Protein AF-A0A6C0IZN7-F1 (afdb_monomer_lite)

Structure (mmCIF, N/CA/C/O backbone):
data_AF-A0A6C0IZN7-F1
#
_entry.id   AF-A0A6C0IZN7-F1
#
loop_
_atom_site.group_PDB
_atom_site.id
_atom_site.type_symbol
_atom_site.label_atom_id
_atom_site.label_alt_id
_atom_site.label_comp_id
_atom_site.label_asym_id
_atom_site.label_entity_id
_atom_site.label_seq_id
_atom_site.pdbx_PDB_ins_code
_atom_site.Cartn_x
_atom_site.Cartn_y
_atom_site.Cartn_z
_atom_site.occupancy
_atom_site.B_iso_or_equiv
_atom_site.auth_seq_id
_atom_site.auth_comp_id
_atom_site.auth_asym_id
_atom_site.auth_atom_id
_atom_site.pdbx_PDB_model_num
ATOM 1 N N . MET A 1 1 ? 17.864 45.048 -2.008 1.00 47.78 1 MET A N 1
ATOM 2 C CA . MET A 1 1 ? 19.236 44.802 -2.497 1.00 47.78 1 MET A CA 1
ATOM 3 C C . MET A 1 1 ? 19.713 43.483 -1.922 1.00 47.78 1 MET A C 1
ATOM 5 O O . MET A 1 1 ? 20.014 43.444 -0.742 1.00 47.78 1 MET A O 1
ATOM 9 N N . GLN A 1 2 ? 19.735 42.422 -2.722 1.00 45.91 2 GLN A N 1
ATOM 10 C CA . GLN A 1 2 ? 20.589 41.252 -2.511 1.00 45.91 2 GLN A CA 1
ATOM 11 C C . GLN A 1 2 ? 20.615 40.487 -3.834 1.00 45.91 2 GLN A C 1
ATOM 13 O O . GLN A 1 2 ? 19.584 40.082 -4.364 1.00 45.91 2 GLN A O 1
ATOM 18 N N . VAL A 1 3 ? 21.808 40.451 -4.414 1.00 44.38 3 VAL A N 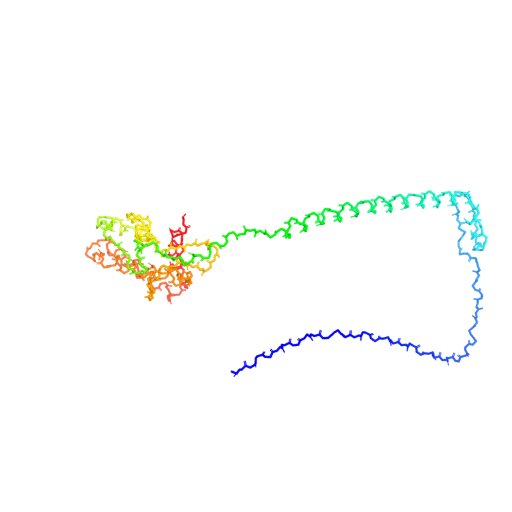1
ATOM 19 C CA . VAL A 1 3 ? 22.139 39.885 -5.718 1.00 44.38 3 VAL A CA 1
ATOM 20 C C . VAL A 1 3 ? 22.496 38.424 -5.469 1.00 44.38 3 VAL A C 1
ATOM 22 O O . VAL A 1 3 ? 23.430 38.164 -4.715 1.00 44.38 3 VAL A O 1
ATOM 25 N N . LEU A 1 4 ? 21.759 37.481 -6.058 1.00 49.44 4 LEU A N 1
ATOM 26 C CA . LEU A 1 4 ? 22.119 36.063 -6.018 1.00 49.44 4 LEU A CA 1
ATOM 27 C C . LEU A 1 4 ? 22.762 35.654 -7.341 1.00 49.44 4 LEU A C 1
ATOM 29 O O . LEU A 1 4 ? 22.252 35.919 -8.428 1.00 49.44 4 LEU A O 1
ATOM 33 N N . GLN A 1 5 ? 23.948 35.082 -7.176 1.00 51.41 5 GLN A N 1
ATOM 34 C CA . GLN A 1 5 ? 24.977 34.821 -8.166 1.00 51.41 5 GLN A CA 1
ATOM 35 C C . GLN A 1 5 ? 24.605 33.674 -9.112 1.00 51.41 5 GLN A C 1
ATOM 37 O O . GLN A 1 5 ? 24.124 32.622 -8.694 1.00 51.41 5 GLN A O 1
ATOM 42 N N . CYS A 1 6 ? 24.903 33.884 -10.394 1.00 44.34 6 CYS A N 1
ATOM 43 C CA . CYS A 1 6 ? 24.945 32.859 -11.428 1.00 44.34 6 CYS A CA 1
ATOM 44 C C . CYS A 1 6 ? 26.053 31.841 -11.122 1.00 44.34 6 CYS A C 1
ATOM 46 O O . CYS A 1 6 ? 27.208 32.229 -10.960 1.00 44.34 6 CYS A O 1
ATOM 48 N N . GLN A 1 7 ? 25.714 30.551 -11.100 1.00 53.78 7 GLN A N 1
ATOM 49 C CA . GLN A 1 7 ? 26.698 29.470 -11.103 1.00 53.78 7 GLN A CA 1
ATOM 50 C C . GLN A 1 7 ? 27.105 29.095 -12.533 1.00 53.78 7 GLN A C 1
ATOM 52 O O . GLN A 1 7 ? 26.296 29.069 -13.463 1.00 53.78 7 GLN A O 1
ATOM 57 N N . GLU A 1 8 ? 28.404 28.862 -12.669 1.00 46.44 8 GLU A N 1
ATOM 58 C CA . GLU A 1 8 ? 29.176 28.722 -13.896 1.00 46.44 8 GLU A CA 1
ATOM 59 C C . GLU A 1 8 ? 29.009 27.347 -14.564 1.00 46.44 8 GLU A C 1
ATOM 61 O O . GLU A 1 8 ? 28.749 26.328 -13.924 1.00 46.44 8 GLU A O 1
ATOM 66 N N . LYS A 1 9 ? 29.183 27.328 -15.890 1.00 57.16 9 LYS A N 1
ATOM 67 C CA . LYS A 1 9 ? 29.210 26.125 -16.733 1.00 57.16 9 LYS A CA 1
ATOM 68 C C . LYS A 1 9 ? 30.597 25.464 -16.677 1.00 57.16 9 LYS A C 1
ATOM 70 O O . LYS A 1 9 ? 31.587 26.190 -16.749 1.00 57.16 9 LYS A O 1
ATOM 75 N N . PRO A 1 10 ? 30.705 24.124 -16.686 1.00 53.19 10 PRO A N 1
ATOM 76 C CA . PRO A 1 10 ? 31.990 23.456 -16.842 1.00 53.19 10 PRO A CA 1
ATOM 77 C C . PRO A 1 10 ? 32.472 23.492 -18.300 1.00 53.19 10 PRO A C 1
ATOM 79 O O . PRO A 1 10 ? 31.738 23.193 -19.246 1.00 53.19 10 PRO A O 1
ATOM 82 N N . THR A 1 11 ? 33.734 23.877 -18.454 1.00 53.91 11 THR A N 1
ATOM 83 C CA . THR A 1 11 ? 34.503 23.976 -19.692 1.00 53.91 11 THR A CA 1
ATOM 84 C C . THR A 1 11 ? 34.985 22.604 -20.175 1.00 53.91 11 THR A C 1
ATOM 86 O O . THR A 1 11 ? 35.454 21.766 -19.408 1.00 53.91 11 THR A O 1
ATOM 89 N N . LEU A 1 12 ? 34.865 22.390 -21.487 1.00 49.06 12 LEU A N 1
ATOM 90 C CA . LEU A 1 12 ? 35.404 21.249 -22.228 1.00 49.06 12 LEU A CA 1
ATOM 91 C C . LEU A 1 12 ? 36.939 21.276 -22.219 1.00 49.06 12 LEU A C 1
ATOM 93 O O . LEU A 1 12 ? 37.551 22.289 -22.555 1.00 49.06 12 LEU A O 1
ATOM 97 N N . VAL A 1 13 ? 37.549 20.141 -21.879 1.00 57.41 13 VAL A N 1
ATOM 98 C CA . VAL A 1 13 ? 39.003 19.927 -21.899 1.00 57.41 13 VAL A CA 1
ATOM 99 C C . VAL A 1 13 ? 39.439 19.509 -23.316 1.00 57.41 13 VAL A C 1
ATOM 101 O O . VAL A 1 13 ? 38.893 18.533 -23.835 1.00 57.41 13 VAL A O 1
ATOM 104 N N . PRO A 1 14 ? 40.411 20.179 -23.964 1.00 54.22 14 PRO A N 1
ATOM 105 C CA . PRO A 1 14 ? 40.963 19.726 -25.241 1.00 54.22 14 PRO A CA 1
ATOM 106 C C . PRO A 1 14 ? 41.997 18.608 -25.038 1.00 54.22 14 PRO A C 1
ATOM 108 O O . PRO A 1 14 ? 42.956 18.758 -24.278 1.00 54.22 14 PRO A O 1
ATOM 111 N N . GLY A 1 15 ? 41.808 17.488 -25.739 1.00 49.00 15 GLY A N 1
ATOM 112 C CA . GLY A 1 15 ? 42.751 16.371 -25.792 1.00 49.00 15 GLY A CA 1
ATOM 113 C C . GLY A 1 15 ? 44.036 16.738 -26.538 1.00 49.00 15 GLY A C 1
ATOM 114 O O . GLY A 1 15 ? 44.006 17.312 -27.625 1.00 49.00 15 GLY A O 1
ATOM 115 N N . TRP A 1 16 ? 45.166 16.399 -25.926 1.00 47.09 16 TRP A N 1
ATOM 116 C CA . TRP A 1 16 ? 46.513 16.707 -26.386 1.00 47.09 16 TRP A CA 1
ATOM 117 C C . TRP A 1 16 ? 46.942 15.782 -27.534 1.00 47.09 16 TRP A C 1
ATOM 119 O O . TRP A 1 16 ? 46.887 14.560 -27.421 1.00 47.09 16 TRP A O 1
ATOM 129 N N . TYR A 1 17 ? 47.421 16.383 -28.624 1.00 44.28 17 TYR A N 1
ATOM 130 C CA . TYR A 1 17 ? 48.154 15.724 -29.706 1.00 44.28 17 TYR A CA 1
ATOM 131 C C . TYR A 1 17 ? 49.606 15.507 -29.245 1.00 44.28 17 TYR A C 1
ATOM 133 O O . TYR A 1 17 ? 50.340 16.477 -29.054 1.00 44.28 17 TYR A O 1
ATOM 141 N N . GLN A 1 18 ? 50.045 14.259 -29.062 1.00 53.53 18 GLN A N 1
ATOM 142 C CA . GLN A 1 18 ? 51.464 13.951 -28.848 1.00 53.53 18 GLN A CA 1
ATOM 143 C C . GLN A 1 18 ? 52.134 13.626 -30.186 1.00 53.53 18 GLN A C 1
ATOM 145 O O . GLN A 1 18 ? 51.891 12.590 -30.801 1.00 53.53 18 GLN A O 1
ATOM 150 N N . ALA A 1 19 ? 52.990 14.547 -30.628 1.00 48.25 19 ALA A N 1
ATOM 151 C CA . ALA A 1 19 ? 53.914 14.360 -31.733 1.00 48.25 19 ALA A CA 1
ATOM 152 C C . ALA A 1 19 ? 55.061 13.433 -31.295 1.00 48.25 19 ALA A C 1
ATOM 154 O O . ALA A 1 19 ? 55.870 13.791 -30.439 1.00 48.25 19 ALA A O 1
ATOM 155 N N . GLY A 1 20 ? 55.131 12.238 -31.885 1.00 45.94 20 GLY A N 1
ATOM 156 C CA . GLY A 1 20 ? 56.253 11.317 -31.718 1.00 45.94 20 GLY A CA 1
ATOM 157 C C . GLY A 1 20 ? 57.489 11.825 -32.459 1.00 45.94 20 GLY A C 1
ATOM 158 O O . GLY A 1 20 ? 57.474 11.991 -33.680 1.00 45.94 20 GLY A O 1
ATOM 159 N N . THR A 1 21 ? 58.560 12.085 -31.715 1.00 48.81 21 THR A N 1
ATOM 160 C CA . THR A 1 21 ? 59.859 12.504 -32.233 1.00 48.81 21 THR A CA 1
ATOM 161 C C . THR A 1 21 ? 60.643 11.337 -32.832 1.00 48.81 21 THR A C 1
ATOM 163 O O . THR A 1 21 ? 60.623 10.198 -32.375 1.00 48.81 21 THR A O 1
ATOM 166 N N . ARG A 1 22 ? 61.344 11.666 -33.915 1.00 48.25 22 ARG A N 1
ATOM 167 C CA . ARG A 1 22 ? 62.138 10.796 -34.781 1.00 48.25 22 ARG A CA 1
ATOM 168 C C . ARG A 1 22 ? 63.467 10.431 -34.110 1.00 48.25 22 ARG A C 1
ATOM 170 O O . ARG A 1 22 ? 64.379 11.256 -34.087 1.00 48.25 22 ARG A O 1
ATOM 177 N N . VAL A 1 23 ? 63.600 9.200 -33.624 1.00 51.38 23 VAL A N 1
ATOM 178 C CA . VAL A 1 23 ? 64.892 8.647 -33.187 1.00 51.38 23 VAL A CA 1
ATOM 179 C C . VAL A 1 23 ? 65.680 8.212 -34.426 1.00 51.38 23 VAL A C 1
ATOM 181 O O . VAL A 1 23 ? 65.227 7.384 -35.215 1.00 51.38 23 VAL A O 1
ATOM 184 N N . LYS A 1 24 ? 66.842 8.837 -34.644 1.00 55.19 24 LYS A N 1
ATOM 185 C CA . LYS A 1 24 ? 67.813 8.457 -35.677 1.00 55.19 24 LYS A CA 1
ATOM 186 C C . LYS A 1 24 ? 68.759 7.412 -35.089 1.00 55.19 24 LYS A C 1
ATOM 188 O O . LYS A 1 24 ? 69.827 7.770 -34.598 1.00 55.19 24 LYS A O 1
ATOM 193 N N . ASP A 1 25 ? 68.380 6.142 -35.172 1.00 47.41 25 ASP A N 1
ATOM 194 C CA . ASP A 1 25 ? 69.282 5.047 -34.827 1.00 47.41 25 ASP A CA 1
ATOM 195 C C . ASP A 1 25 ? 70.055 4.542 -36.050 1.00 47.41 25 ASP A C 1
ATOM 197 O O . ASP A 1 25 ? 69.531 3.961 -36.996 1.00 47.41 25 ASP A O 1
ATOM 201 N N . LYS A 1 26 ? 71.342 4.889 -36.008 1.00 51.19 26 LYS A N 1
ATOM 202 C CA . LYS A 1 26 ? 72.529 4.110 -36.374 1.00 51.19 26 LYS A CA 1
ATOM 203 C C . LYS A 1 26 ? 72.289 2.829 -37.189 1.00 51.19 26 LYS A C 1
ATOM 205 O O . LYS A 1 26 ? 71.948 1.782 -36.658 1.00 51.19 26 LYS A O 1
ATOM 210 N N . ASN A 1 27 ? 72.622 2.943 -38.473 1.00 57.91 27 ASN A N 1
ATOM 211 C CA . ASN A 1 27 ? 73.397 1.999 -39.284 1.00 57.91 27 ASN A CA 1
ATOM 212 C C . ASN A 1 27 ? 73.639 0.601 -38.660 1.00 57.91 27 ASN A C 1
ATOM 214 O O . ASN A 1 27 ? 74.729 0.313 -38.167 1.00 57.91 27 ASN A O 1
ATOM 218 N N . MET A 1 28 ? 72.630 -0.274 -38.719 1.00 48.84 28 MET A N 1
ATOM 219 C CA . MET A 1 28 ? 72.822 -1.724 -38.697 1.00 48.84 28 MET A CA 1
ATOM 220 C C . MET A 1 28 ? 72.798 -2.210 -40.145 1.00 48.84 28 MET A C 1
ATOM 222 O O . MET A 1 28 ? 71.768 -2.133 -40.814 1.00 48.84 28 MET A O 1
ATOM 226 N N . LEU A 1 29 ? 73.926 -2.734 -40.623 1.00 52.22 29 LEU A N 1
ATOM 227 C CA . LEU A 1 29 ? 73.970 -3.579 -41.814 1.00 52.22 29 LEU A CA 1
ATOM 228 C C . LEU A 1 29 ? 73.255 -4.895 -41.483 1.00 52.22 29 LEU A C 1
ATOM 230 O O . LEU A 1 29 ? 73.873 -5.895 -41.127 1.00 52.22 29 LEU A O 1
ATOM 234 N N . VAL A 1 30 ? 71.924 -4.868 -41.537 1.00 52.75 30 VAL A N 1
ATOM 235 C CA . VAL A 1 30 ? 71.094 -6.069 -41.525 1.00 52.75 30 VAL A CA 1
ATOM 236 C C . VAL A 1 30 ? 71.232 -6.696 -42.906 1.00 52.75 30 VAL A C 1
ATOM 238 O O . VAL A 1 30 ? 70.942 -6.045 -43.910 1.00 52.75 30 VAL A O 1
ATOM 241 N N . ASN A 1 31 ? 71.677 -7.950 -42.964 1.00 52.78 31 ASN A N 1
ATOM 242 C CA . ASN A 1 31 ? 71.596 -8.778 -44.163 1.00 52.78 31 ASN A CA 1
ATOM 243 C C . ASN A 1 31 ? 70.119 -8.893 -44.581 1.00 52.78 31 ASN A C 1
ATOM 245 O O . ASN A 1 31 ? 69.400 -9.782 -44.125 1.00 52.78 31 ASN A O 1
ATOM 249 N N . TYR A 1 32 ? 69.652 -7.964 -45.419 1.00 51.19 32 TYR A N 1
ATOM 250 C CA . TYR A 1 32 ? 68.349 -8.023 -46.069 1.00 51.19 32 TYR A CA 1
ATOM 251 C C . TYR A 1 32 ? 68.395 -9.166 -47.082 1.00 51.19 32 TYR A C 1
ATOM 253 O O . TYR A 1 32 ? 68.750 -8.988 -48.245 1.00 51.19 32 TYR A O 1
ATOM 261 N N . SER A 1 33 ? 68.042 -10.365 -46.620 1.00 52.56 33 SER A N 1
ATOM 262 C CA . SER A 1 33 ? 67.529 -11.408 -47.500 1.00 52.56 33 SER A CA 1
ATOM 263 C C . SER A 1 33 ? 66.366 -10.789 -48.272 1.00 52.56 33 SER A C 1
ATOM 265 O O . SER A 1 33 ? 65.340 -10.447 -47.680 1.00 52.56 33 SER A O 1
ATOM 267 N N . MET A 1 34 ? 66.571 -10.535 -49.568 1.00 55.81 34 MET A N 1
ATOM 268 C CA . MET A 1 34 ? 65.534 -9.999 -50.446 1.00 55.81 34 MET A CA 1
ATOM 269 C C . MET A 1 34 ? 64.325 -10.932 -50.332 1.00 55.81 34 MET A C 1
ATOM 271 O O . MET A 1 34 ? 64.470 -12.115 -50.649 1.00 55.81 34 MET A O 1
ATOM 275 N N . PRO A 1 35 ? 63.162 -10.455 -49.843 1.00 64.38 35 PRO A N 1
ATOM 276 C CA . PRO A 1 35 ? 61.994 -11.303 -49.698 1.00 64.38 35 PRO A CA 1
ATOM 277 C C . PRO A 1 35 ? 61.663 -11.842 -51.080 1.00 64.38 35 PRO A C 1
ATOM 279 O O . PRO A 1 35 ? 61.321 -11.090 -51.994 1.00 64.38 35 PRO A O 1
ATOM 282 N N . THR A 1 36 ? 61.831 -13.149 -51.246 1.00 65.62 36 THR A N 1
ATOM 283 C CA . THR A 1 36 ? 61.491 -13.830 -52.484 1.00 65.62 36 THR A CA 1
ATOM 284 C C . THR A 1 36 ? 60.029 -13.518 -52.773 1.00 65.62 36 THR A C 1
ATOM 286 O O . THR A 1 36 ? 59.159 -13.801 -51.950 1.00 65.62 36 THR A O 1
ATOM 289 N N . THR A 1 37 ? 59.739 -12.921 -53.930 1.00 74.19 37 THR A N 1
ATOM 290 C CA . THR A 1 37 ? 58.382 -12.541 -54.374 1.00 74.19 37 THR A CA 1
ATOM 291 C C . THR A 1 37 ? 57.504 -13.754 -54.700 1.00 74.19 37 THR A C 1
ATOM 293 O O . THR A 1 37 ? 56.471 -13.638 -55.356 1.00 74.19 37 THR A O 1
ATOM 296 N N . THR A 1 38 ? 57.921 -14.934 -54.262 1.00 82.50 38 THR A N 1
ATOM 297 C CA . THR A 1 38 ? 57.289 -16.223 -54.478 1.00 82.50 38 THR A CA 1
ATOM 298 C C . THR A 1 38 ? 56.590 -16.656 -53.196 1.00 82.50 38 THR A C 1
ATOM 300 O O . THR A 1 38 ? 57.169 -16.624 -52.109 1.00 82.50 38 THR A O 1
ATOM 303 N N . TYR A 1 39 ? 55.331 -17.063 -53.312 1.00 84.62 39 TYR A N 1
ATOM 304 C CA . TYR A 1 39 ? 54.599 -17.696 -52.222 1.00 84.62 39 TYR A CA 1
ATOM 305 C C . TYR A 1 39 ? 55.243 -19.040 -51.847 1.00 84.62 39 TYR A C 1
ATOM 307 O O . TYR A 1 39 ? 55.925 -19.655 -52.663 1.00 84.62 39 TYR A O 1
ATOM 315 N N . LYS A 1 40 ? 55.021 -19.498 -50.608 1.00 88.56 40 LYS A N 1
ATOM 316 C CA . LYS A 1 40 ? 55.481 -20.825 -50.162 1.00 88.56 40 LYS A CA 1
ATOM 317 C C . LYS A 1 40 ? 54.744 -21.961 -50.881 1.00 88.56 40 LYS A C 1
ATOM 319 O O . LYS A 1 40 ? 55.362 -22.972 -51.178 1.00 88.56 40 LYS A O 1
ATOM 324 N N . ASP A 1 41 ? 53.477 -21.731 -51.233 1.00 90.94 41 ASP A N 1
ATOM 325 C CA . ASP A 1 41 ? 52.619 -22.672 -51.955 1.00 90.94 41 ASP A CA 1
ATOM 326 C C . ASP A 1 41 ? 51.983 -21.999 -53.189 1.00 90.94 41 ASP A C 1
ATOM 328 O O . ASP A 1 41 ? 51.678 -20.796 -53.135 1.00 90.94 41 ASP A O 1
ATOM 332 N N . PRO A 1 42 ? 51.756 -22.732 -54.303 1.00 91.00 42 PRO A N 1
ATOM 333 C CA . PRO A 1 42 ? 51.079 -22.196 -55.481 1.00 91.00 42 PRO A CA 1
ATOM 334 C C . PRO A 1 42 ? 49.662 -21.725 -55.143 1.00 91.00 42 PRO A C 1
ATOM 336 O O . PRO A 1 42 ? 48.850 -22.477 -54.605 1.00 91.00 42 PRO A O 1
ATOM 339 N N . ARG A 1 43 ? 49.326 -20.482 -55.504 1.00 92.38 43 ARG A N 1
ATOM 340 C CA . ARG A 1 43 ? 47.950 -19.983 -55.386 1.00 92.38 43 ARG A CA 1
ATOM 341 C C . ARG A 1 43 ? 47.141 -20.390 -56.601 1.00 92.38 43 ARG A C 1
ATOM 343 O O . ARG A 1 43 ? 47.620 -20.241 -57.722 1.00 92.38 43 ARG A O 1
ATOM 350 N N . VAL A 1 44 ? 45.910 -20.832 -56.362 1.00 92.62 44 VAL A N 1
ATOM 351 C CA . VAL A 1 44 ? 44.963 -21.270 -57.392 1.00 92.62 44 VAL A CA 1
ATOM 352 C C . VAL A 1 44 ? 43.836 -20.248 -57.519 1.00 92.62 44 VAL A C 1
ATOM 354 O O . VAL A 1 44 ? 43.223 -19.858 -56.526 1.00 92.62 44 VAL A O 1
ATOM 357 N N . CYS A 1 45 ? 43.584 -19.777 -58.738 1.00 92.50 45 CYS A N 1
ATOM 358 C CA . CYS A 1 45 ? 42.463 -18.900 -59.072 1.00 92.50 45 CYS A CA 1
ATOM 359 C C . CYS A 1 45 ? 41.212 -19.728 -59.355 1.00 92.50 45 CYS A C 1
ATOM 361 O O . CYS A 1 45 ? 41.316 -20.863 -59.807 1.00 92.50 45 CYS A O 1
ATOM 363 N N . ALA A 1 46 ? 40.028 -19.141 -59.175 1.00 86.62 46 ALA A N 1
ATOM 364 C CA . ALA A 1 46 ? 38.760 -19.785 -59.521 1.00 86.62 46 ALA A CA 1
ATOM 365 C C . ALA A 1 46 ? 38.662 -20.165 -61.014 1.00 86.62 46 ALA A C 1
ATOM 367 O O . ALA A 1 46 ? 37.926 -21.078 -61.363 1.00 86.62 46 ALA A O 1
ATOM 368 N N . CYS A 1 47 ? 39.443 -19.519 -61.892 1.00 89.94 47 CYS A N 1
ATOM 369 C CA . CYS A 1 47 ? 39.567 -19.914 -63.302 1.00 89.94 47 CYS A CA 1
ATOM 370 C C . CYS A 1 47 ? 40.520 -21.098 -63.555 1.00 89.94 47 CYS A C 1
ATOM 372 O O . CYS A 1 47 ? 40.748 -21.454 -64.706 1.00 89.94 47 CYS A O 1
ATOM 37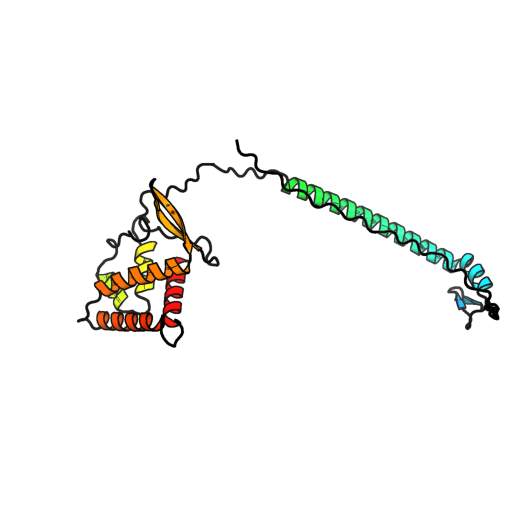4 N N . GLY A 1 48 ? 41.130 -21.664 -62.509 1.00 92.19 48 GLY A N 1
ATOM 375 C CA . GLY A 1 48 ? 42.113 -22.746 -62.600 1.00 92.19 48 GLY A CA 1
ATOM 376 C C . GLY A 1 48 ? 43.566 -22.294 -62.791 1.00 92.19 48 GLY A C 1
ATOM 377 O O . GLY A 1 48 ? 44.464 -23.128 -62.748 1.00 92.19 48 GLY A O 1
ATOM 378 N N . TYR A 1 49 ? 43.843 -20.994 -62.962 1.00 93.38 49 TYR A N 1
ATOM 379 C CA . TYR A 1 49 ? 45.220 -20.493 -63.075 1.00 93.38 49 TYR A CA 1
ATOM 380 C C . TYR A 1 49 ? 45.999 -20.668 -61.767 1.00 93.38 49 TYR A C 1
ATOM 382 O O . TYR A 1 49 ? 45.541 -20.227 -60.710 1.00 93.38 49 TYR A O 1
ATOM 390 N N . THR A 1 50 ? 47.205 -21.233 -61.851 1.00 94.44 50 THR A N 1
ATOM 391 C CA . THR A 1 50 ? 48.082 -21.459 -60.697 1.00 94.44 50 THR A CA 1
ATOM 392 C C . THR A 1 50 ? 49.425 -20.761 -60.857 1.00 94.44 50 THR A C 1
ATOM 394 O O . THR A 1 50 ? 50.082 -20.918 -61.884 1.00 94.44 50 THR A O 1
ATOM 397 N N . SER A 1 51 ? 49.873 -20.023 -59.839 1.00 93.75 51 SER A N 1
ATOM 398 C CA . SER A 1 51 ? 51.210 -19.412 -59.832 1.00 93.75 51 SER A CA 1
ATOM 399 C C . SER A 1 51 ? 51.785 -19.334 -58.423 1.00 93.75 51 SER A C 1
ATOM 401 O O . SER A 1 51 ? 51.078 -19.029 -57.462 1.00 93.75 51 SER A O 1
ATOM 403 N N . ILE A 1 52 ? 53.093 -19.568 -58.320 1.00 92.38 52 ILE A N 1
ATOM 404 C CA . ILE A 1 52 ? 53.880 -19.353 -57.100 1.00 92.38 52 ILE A CA 1
ATOM 405 C C . ILE A 1 52 ? 54.371 -17.896 -57.041 1.00 92.38 52 ILE A C 1
ATOM 407 O O . ILE A 1 52 ? 54.470 -17.318 -55.964 1.00 92.38 52 ILE A O 1
ATOM 411 N N . ASP A 1 53 ? 54.623 -17.257 -58.188 1.00 91.94 53 ASP A N 1
ATOM 412 C CA . ASP A 1 53 ? 55.069 -15.860 -58.255 1.00 91.94 53 ASP A CA 1
ATOM 413 C C . ASP A 1 53 ? 53.909 -14.895 -57.950 1.00 91.94 53 ASP A C 1
ATOM 415 O O . ASP A 1 53 ? 52.879 -14.892 -58.641 1.00 91.94 53 ASP A O 1
ATOM 419 N N . ALA A 1 54 ? 54.091 -14.056 -56.927 1.00 88.19 54 ALA A N 1
ATOM 420 C CA . ALA A 1 54 ? 53.128 -13.050 -56.495 1.00 88.19 54 ALA A CA 1
ATOM 421 C C . ALA A 1 54 ? 52.869 -11.969 -57.550 1.00 88.19 54 ALA A C 1
ATOM 42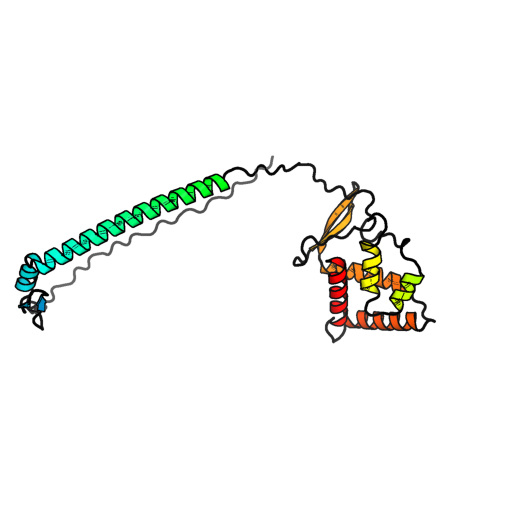3 O O . ALA A 1 54 ? 51.752 -11.447 -57.641 1.00 88.19 54 ALA A O 1
ATOM 424 N N . SER A 1 55 ? 53.862 -11.654 -58.382 1.00 89.62 55 SER A N 1
ATOM 425 C CA . SER A 1 55 ? 53.746 -10.683 -59.471 1.00 89.62 55 SER A CA 1
ATOM 426 C C . SER A 1 55 ? 52.821 -11.209 -60.561 1.00 89.62 55 SER A C 1
ATOM 428 O O . SER A 1 55 ? 51.913 -10.501 -61.006 1.00 89.62 55 SER A O 1
ATOM 430 N N . ASN A 1 56 ? 53.010 -12.469 -60.958 1.00 90.50 56 ASN A N 1
ATOM 431 C CA . ASN A 1 56 ? 52.175 -13.126 -61.963 1.00 90.50 56 ASN A CA 1
ATOM 432 C C . ASN A 1 56 ? 50.757 -13.351 -61.442 1.00 90.50 56 ASN A C 1
ATOM 434 O O . ASN A 1 56 ? 49.797 -13.041 -62.143 1.00 90.50 56 ASN A O 1
ATOM 438 N N . TRP A 1 57 ? 50.619 -13.763 -60.179 1.00 90.62 57 TRP A N 1
ATOM 439 C CA . TRP A 1 57 ? 49.323 -13.865 -59.512 1.00 90.62 57 TRP A CA 1
ATOM 440 C C . TRP A 1 57 ? 48.569 -12.529 -59.494 1.00 90.62 57 TRP A C 1
ATOM 442 O O . TRP A 1 57 ? 47.396 -12.464 -59.854 1.00 90.62 57 TRP A O 1
ATOM 452 N N . SER A 1 58 ? 49.250 -11.437 -59.139 1.00 89.12 58 SER A N 1
ATOM 453 C CA . SER A 1 58 ? 48.645 -10.102 -59.081 1.00 89.12 58 SER A CA 1
ATOM 454 C C . SER A 1 58 ? 48.232 -9.590 -60.462 1.00 89.12 58 SER A C 1
ATOM 456 O O . SER A 1 58 ? 47.154 -9.013 -60.610 1.00 89.12 58 SER A O 1
ATOM 458 N N . LYS A 1 59 ? 49.067 -9.809 -61.488 1.00 91.38 59 LYS A N 1
ATOM 459 C CA . LYS A 1 59 ? 48.743 -9.465 -62.883 1.00 91.38 59 LYS A CA 1
ATOM 460 C C . LYS A 1 59 ? 47.560 -10.282 -63.394 1.00 91.38 59 LYS A C 1
ATOM 462 O O . LYS A 1 59 ? 46.660 -9.715 -64.010 1.00 91.38 59 LYS A O 1
ATOM 467 N N . HIS A 1 60 ? 47.549 -11.582 -63.106 1.00 92.00 60 HIS A N 1
ATOM 468 C CA . HIS A 1 60 ? 46.462 -12.480 -63.467 1.00 92.00 60 HIS A CA 1
ATOM 469 C C . HIS A 1 60 ? 45.154 -12.061 -62.794 1.00 92.00 60 HIS A C 1
ATOM 471 O O . HIS A 1 60 ? 44.172 -11.838 -63.489 1.00 92.00 60 HIS A O 1
ATOM 477 N N . LYS A 1 61 ? 45.140 -11.854 -61.471 1.00 88.94 61 LYS A N 1
ATOM 478 C CA . LYS A 1 61 ? 43.936 -11.455 -60.723 1.00 88.94 61 LYS A CA 1
ATOM 479 C C . LYS A 1 61 ? 43.286 -10.186 -61.291 1.00 88.94 61 LYS A C 1
ATOM 481 O O . LYS A 1 61 ? 42.069 -10.103 -61.354 1.00 88.94 61 LYS A O 1
ATOM 486 N N . LYS A 1 62 ? 44.093 -9.223 -61.753 1.00 87.06 62 LYS A N 1
ATOM 487 C CA . LYS A 1 62 ? 43.618 -7.972 -62.374 1.00 87.06 62 LYS A CA 1
ATOM 488 C C . LYS A 1 62 ? 43.032 -8.135 -63.779 1.00 87.06 62 LYS A C 1
ATOM 490 O O . LYS A 1 62 ? 42.403 -7.200 -64.260 1.00 87.06 62 LYS A O 1
ATOM 495 N N . ARG A 1 63 ? 43.299 -9.252 -64.460 1.00 88.44 63 ARG A N 1
ATOM 496 C CA . ARG A 1 63 ? 42.849 -9.532 -65.837 1.00 88.44 63 ARG A CA 1
ATOM 497 C C . ARG A 1 63 ? 41.918 -10.741 -65.931 1.00 88.44 63 ARG A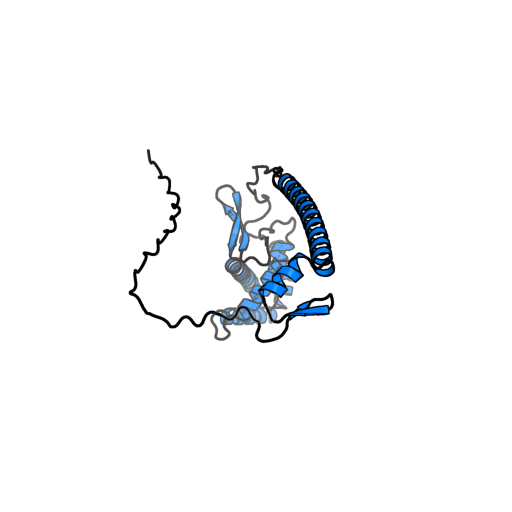 C 1
ATOM 499 O O . ARG A 1 63 ? 41.334 -10.964 -66.981 1.00 88.44 63 ARG A O 1
ATOM 506 N N . CYS A 1 64 ? 41.812 -11.529 -64.865 1.00 91.06 64 CYS A N 1
ATOM 507 C CA . CYS A 1 64 ? 40.988 -12.723 -64.817 1.00 91.06 64 CYS A CA 1
ATOM 508 C C . CYS A 1 64 ? 39.518 -12.323 -64.878 1.00 91.06 64 CYS A C 1
ATOM 510 O O . CYS A 1 64 ? 39.000 -11.708 -63.947 1.00 91.06 64 CYS A O 1
ATOM 512 N N . GLU A 1 65 ? 38.859 -12.700 -65.966 1.00 88.44 65 GLU A N 1
ATOM 513 C CA . GLU A 1 65 ? 37.468 -12.352 -66.227 1.00 88.44 65 GLU A CA 1
ATOM 514 C C . GLU A 1 65 ? 36.542 -12.821 -65.103 1.00 88.44 65 GLU A C 1
ATOM 516 O O . GLU A 1 65 ? 35.807 -11.997 -64.581 1.00 88.44 65 GLU A O 1
ATOM 521 N N . LEU A 1 66 ? 36.681 -14.068 -64.625 1.00 82.38 66 LEU A N 1
ATOM 522 C CA . LEU A 1 66 ? 35.867 -14.612 -63.524 1.00 82.38 66 LEU A CA 1
ATOM 523 C C . LEU A 1 66 ? 36.008 -13.838 -62.205 1.00 82.38 66 LEU A C 1
ATOM 525 O O . LEU A 1 66 ? 35.057 -13.739 -61.435 1.00 82.38 66 LEU A O 1
ATOM 529 N N . VAL A 1 67 ? 37.199 -13.301 -61.919 1.00 81.19 67 VAL A N 1
ATOM 530 C CA . VAL A 1 67 ? 37.422 -12.497 -60.706 1.00 81.19 67 VAL A CA 1
ATOM 531 C C . VAL A 1 67 ? 36.839 -11.100 -60.890 1.00 81.19 67 VAL A C 1
ATOM 533 O O . VAL A 1 67 ? 36.193 -10.578 -59.989 1.00 81.19 67 VAL A O 1
ATOM 536 N N . ILE A 1 68 ? 37.031 -10.505 -62.068 1.00 83.44 68 ILE A N 1
ATOM 537 C CA . ILE A 1 68 ? 36.516 -9.172 -62.382 1.00 83.44 68 ILE A CA 1
ATOM 538 C C . ILE A 1 68 ? 34.984 -9.172 -62.416 1.00 83.44 68 ILE A C 1
ATOM 540 O O . ILE A 1 68 ? 34.376 -8.230 -61.917 1.00 83.44 68 ILE A O 1
ATOM 544 N N . THR A 1 69 ? 34.350 -10.190 -63.002 1.00 81.88 69 THR A N 1
ATOM 545 C CA . THR A 1 69 ? 32.886 -10.307 -63.048 1.00 81.88 69 THR A CA 1
ATOM 546 C C . THR A 1 69 ? 32.312 -10.544 -61.657 1.00 81.88 69 THR A C 1
ATOM 548 O O . THR A 1 69 ? 31.406 -9.814 -61.266 1.00 81.88 69 THR A O 1
ATOM 551 N N . GLY A 1 70 ? 32.901 -11.448 -60.866 1.00 81.88 70 GLY A N 1
ATOM 552 C CA . GLY A 1 70 ? 32.474 -11.687 -59.484 1.00 81.88 70 GLY A CA 1
ATOM 553 C C . GLY A 1 70 ? 32.612 -10.453 -58.583 1.00 81.88 70 GLY A C 1
ATOM 554 O O . GLY A 1 70 ? 31.705 -10.143 -57.809 1.00 81.88 70 GLY A O 1
ATOM 555 N N . ASP A 1 71 ? 33.705 -9.692 -58.715 1.00 81.69 71 ASP A N 1
ATOM 556 C CA . ASP A 1 71 ? 33.879 -8.436 -57.976 1.00 81.69 71 ASP A CA 1
ATOM 557 C C . ASP A 1 71 ? 32.865 -7.369 -58.436 1.00 81.69 71 ASP A C 1
ATOM 559 O O . ASP A 1 71 ? 32.307 -6.660 -57.600 1.00 81.69 71 ASP A O 1
ATOM 563 N N . LYS A 1 72 ? 32.562 -7.278 -59.740 1.00 83.38 72 LYS A N 1
ATOM 564 C CA . LYS A 1 72 ? 31.544 -6.353 -60.277 1.00 83.38 72 LYS A CA 1
ATOM 565 C C . LYS A 1 72 ? 30.136 -6.676 -59.780 1.00 83.38 72 LYS A C 1
ATOM 567 O O . LYS A 1 72 ? 29.423 -5.765 -59.370 1.00 83.38 72 LYS A O 1
ATOM 572 N N . GLU A 1 73 ? 29.744 -7.946 -59.785 1.00 86.69 73 GLU A N 1
ATOM 573 C CA . GLU A 1 73 ? 28.440 -8.395 -59.278 1.00 86.69 73 GLU A CA 1
ATOM 574 C C . GLU A 1 73 ? 28.302 -8.115 -57.779 1.00 86.69 73 GLU A C 1
ATOM 576 O O . GLU A 1 73 ? 27.282 -7.594 -57.324 1.00 86.69 73 GLU A O 1
ATOM 581 N N . ARG A 1 74 ? 29.365 -8.374 -57.008 1.00 88.06 74 ARG A N 1
ATOM 582 C CA . ARG A 1 74 ? 29.401 -8.063 -55.578 1.00 88.06 74 ARG A CA 1
ATOM 583 C C . ARG A 1 74 ? 29.295 -6.563 -55.309 1.00 88.06 74 ARG A C 1
ATOM 585 O O . ARG A 1 74 ? 28.581 -6.170 -54.389 1.00 88.06 74 ARG A O 1
ATOM 592 N N . ILE A 1 75 ? 29.990 -5.731 -56.086 1.00 90.19 75 ILE A N 1
ATOM 593 C CA . ILE A 1 75 ? 29.900 -4.268 -55.975 1.00 90.19 75 ILE A CA 1
ATOM 594 C C . ILE A 1 75 ? 28.474 -3.803 -56.286 1.00 90.19 75 ILE A C 1
ATOM 596 O O . ILE A 1 75 ? 27.907 -3.066 -55.486 1.00 90.19 75 ILE A O 1
ATOM 600 N N . ALA A 1 76 ? 27.861 -4.295 -57.366 1.00 91.38 76 ALA A N 1
ATOM 601 C CA . ALA A 1 76 ? 26.488 -3.943 -57.730 1.00 91.38 76 ALA A CA 1
ATOM 602 C C . ALA A 1 76 ? 25.468 -4.341 -56.643 1.00 91.38 76 ALA A C 1
ATOM 604 O O . ALA A 1 76 ? 24.559 -3.571 -56.334 1.00 91.38 76 ALA A O 1
ATOM 605 N N . SER A 1 77 ? 25.642 -5.509 -56.013 1.00 90.94 77 SER A N 1
ATOM 606 C CA . SER A 1 77 ? 24.808 -5.928 -54.876 1.00 90.94 77 SER A CA 1
ATOM 607 C C . SER A 1 77 ? 24.967 -4.993 -53.675 1.00 90.94 77 SER A C 1
ATOM 609 O O . SER A 1 77 ? 23.975 -4.560 -53.100 1.00 90.94 77 SER A O 1
ATOM 611 N N . LEU A 1 78 ? 26.205 -4.639 -53.317 1.00 90.62 78 LEU A N 1
ATOM 612 C CA . LEU A 1 78 ? 26.476 -3.739 -52.191 1.00 90.62 78 LEU A CA 1
ATOM 613 C C . LEU A 1 78 ? 25.962 -2.314 -52.440 1.00 90.62 78 LEU A C 1
ATOM 615 O O . LEU A 1 78 ? 25.539 -1.639 -51.502 1.00 90.62 78 LEU A O 1
ATOM 619 N N . GLU A 1 79 ? 25.997 -1.840 -53.685 1.00 92.44 79 GLU A N 1
ATOM 620 C CA . GLU A 1 79 ? 25.428 -0.544 -54.065 1.00 92.44 79 GLU A CA 1
ATOM 621 C C . GLU A 1 79 ? 23.905 -0.532 -53.927 1.00 92.44 79 GLU A C 1
ATOM 623 O O . GLU A 1 79 ? 23.353 0.442 -53.410 1.00 92.44 79 GLU A O 1
ATOM 628 N N . LYS A 1 80 ? 23.241 -1.629 -54.307 1.00 93.06 80 LYS A N 1
ATOM 629 C CA . LYS A 1 80 ? 21.802 -1.804 -54.106 1.00 93.06 80 LYS A CA 1
ATOM 630 C C . LYS A 1 80 ? 21.436 -1.821 -52.619 1.00 93.06 80 LYS A C 1
ATOM 632 O O . LYS A 1 80 ? 20.598 -1.028 -52.202 1.00 93.06 80 LYS A O 1
ATOM 637 N N . ASP A 1 81 ? 22.127 -2.623 -51.809 1.00 89.38 81 ASP A N 1
ATOM 638 C CA . ASP A 1 81 ? 21.884 -2.699 -50.360 1.00 89.38 81 ASP A CA 1
ATOM 639 C C . ASP A 1 81 ? 22.100 -1.342 -49.672 1.00 89.38 81 ASP A C 1
ATOM 641 O O . ASP A 1 81 ? 21.364 -0.953 -48.763 1.00 89.38 81 ASP A O 1
ATOM 645 N N . LYS A 1 82 ? 23.109 -0.582 -50.119 1.00 91.19 82 LYS A N 1
ATOM 646 C CA . LYS A 1 82 ? 23.375 0.772 -49.620 1.00 91.19 82 LYS A CA 1
ATOM 647 C C . LYS A 1 82 ? 22.229 1.728 -49.939 1.00 91.19 82 LYS A C 1
ATOM 649 O O . LYS A 1 82 ? 21.936 2.603 -49.124 1.00 91.19 82 LYS A O 1
ATOM 654 N N . GLU A 1 83 ? 21.616 1.601 -51.109 1.00 93.56 83 GLU A N 1
ATOM 655 C CA . GLU A 1 83 ? 20.483 2.436 -51.492 1.00 93.56 83 GLU A CA 1
ATOM 656 C C . GLU A 1 83 ? 19.218 2.060 -50.711 1.00 93.56 83 GLU A C 1
ATOM 658 O O . GLU A 1 83 ? 18.567 2.943 -50.150 1.00 93.56 83 GLU A O 1
ATOM 663 N N . ASP A 1 84 ? 18.946 0.766 -50.539 1.00 91.81 84 ASP A N 1
ATOM 664 C CA . ASP A 1 84 ? 17.828 0.276 -49.724 1.00 91.81 84 ASP A CA 1
ATOM 665 C C . ASP A 1 84 ? 17.961 0.728 -48.255 1.00 91.81 84 ASP A C 1
ATOM 667 O O . ASP A 1 84 ? 17.000 1.207 -47.642 1.00 91.81 84 ASP A O 1
ATOM 671 N N . LEU A 1 85 ? 19.175 0.681 -47.690 1.00 90.00 85 LEU A N 1
ATOM 672 C CA . LEU A 1 85 ? 19.452 1.179 -46.338 1.00 90.00 85 LEU A CA 1
ATOM 673 C C . LEU A 1 85 ? 19.238 2.690 -46.206 1.00 90.00 85 LEU A C 1
ATOM 675 O O . LEU A 1 85 ? 18.700 3.144 -45.194 1.00 90.00 85 LEU A O 1
ATOM 679 N N . LYS A 1 86 ? 19.622 3.486 -47.211 1.00 93.25 86 LYS A N 1
ATOM 680 C CA . LYS A 1 86 ? 19.348 4.932 -47.204 1.00 93.25 86 LYS A CA 1
ATOM 681 C C . LYS A 1 86 ? 17.852 5.220 -47.241 1.00 93.25 86 LYS A C 1
ATOM 683 O O . LYS A 1 86 ? 17.394 6.102 -46.517 1.00 93.25 86 LYS A O 1
ATOM 688 N N . GLN A 1 87 ? 17.090 4.485 -48.051 1.00 92.81 87 GLN A N 1
ATOM 689 C CA . GLN A 1 87 ? 15.635 4.638 -48.111 1.00 92.81 87 GLN A CA 1
ATOM 690 C C . GLN A 1 87 ? 14.974 4.265 -46.778 1.00 92.81 87 GLN A C 1
ATOM 692 O O . GLN A 1 87 ? 14.068 4.965 -46.310 1.00 92.81 87 GLN A O 1
ATOM 697 N N . LEU A 1 88 ? 15.465 3.210 -46.121 1.00 91.94 88 LEU A N 1
ATOM 698 C CA . LEU A 1 88 ? 15.000 2.810 -44.797 1.00 91.94 88 LEU A CA 1
ATOM 699 C C . LEU A 1 88 ? 15.297 3.885 -43.743 1.00 91.94 88 LEU A C 1
ATOM 701 O O . LEU A 1 88 ? 14.401 4.241 -42.975 1.00 91.94 88 LEU A O 1
ATOM 705 N N . LEU A 1 89 ? 16.518 4.429 -43.727 1.00 91.25 89 LEU A N 1
ATOM 706 C CA . LEU A 1 89 ? 16.904 5.513 -42.818 1.00 91.25 89 LEU A CA 1
ATOM 707 C C . LEU A 1 89 ? 16.039 6.756 -43.037 1.00 91.25 89 LEU A C 1
ATOM 709 O O . LEU A 1 89 ? 15.451 7.253 -42.083 1.00 91.25 89 LEU A O 1
ATOM 713 N N . ALA A 1 90 ? 15.840 7.178 -44.288 1.00 93.19 90 ALA A N 1
ATOM 714 C CA . ALA A 1 90 ? 14.977 8.314 -44.610 1.00 93.19 90 ALA A CA 1
ATOM 715 C C . ALA A 1 90 ? 13.520 8.101 -44.156 1.00 93.19 90 ALA A C 1
ATOM 717 O O . ALA A 1 90 ? 12.848 9.035 -43.714 1.00 93.19 90 ALA A O 1
ATOM 718 N N . THR A 1 91 ? 13.020 6.865 -44.233 1.00 91.50 91 THR A N 1
ATOM 719 C CA . THR A 1 91 ? 11.680 6.514 -43.741 1.00 91.50 91 THR A CA 1
ATOM 720 C C . THR A 1 91 ? 11.610 6.580 -42.216 1.00 91.50 91 THR A C 1
ATOM 722 O O . THR A 1 91 ? 10.640 7.101 -41.664 1.00 91.50 91 THR A O 1
ATOM 725 N N . LYS A 1 92 ? 12.640 6.088 -41.520 1.00 89.44 92 LYS A N 1
ATOM 726 C CA . LYS A 1 92 ? 12.726 6.132 -40.055 1.00 89.44 92 LYS A CA 1
ATOM 727 C C . LYS A 1 92 ? 12.875 7.557 -39.531 1.00 89.44 92 LYS A C 1
ATOM 729 O O . LYS A 1 92 ? 12.188 7.904 -38.574 1.00 89.44 92 LYS A O 1
ATOM 734 N N . ASP A 1 93 ? 13.667 8.391 -40.192 1.00 89.81 93 ASP A N 1
ATOM 735 C CA . ASP A 1 93 ? 13.819 9.803 -39.833 1.00 89.81 93 ASP A CA 1
ATOM 736 C C . ASP A 1 93 ? 12.487 10.553 -39.955 1.00 89.81 93 ASP A C 1
ATOM 738 O O . ASP A 1 93 ? 12.101 11.275 -39.036 1.00 89.81 93 ASP A O 1
ATOM 742 N N . ARG A 1 94 ? 11.702 10.293 -41.012 1.00 90.50 94 ARG A N 1
ATOM 743 C CA . ARG A 1 94 ? 10.337 10.839 -41.137 1.00 90.50 94 ARG A CA 1
ATOM 744 C C . ARG A 1 94 ? 9.414 10.390 -40.002 1.00 90.50 94 ARG A C 1
ATOM 746 O O . ARG A 1 94 ? 8.674 11.212 -39.466 1.00 90.50 94 ARG A O 1
ATOM 753 N N . GLN A 1 95 ? 9.470 9.114 -39.609 1.00 87.56 95 GLN A N 1
ATOM 754 C CA . GLN A 1 95 ? 8.693 8.604 -38.470 1.00 87.56 95 GLN A CA 1
ATOM 755 C C . GLN A 1 95 ? 9.097 9.292 -37.157 1.00 87.56 95 GLN A C 1
ATOM 757 O O . GLN A 1 95 ? 8.237 9.647 -36.352 1.00 87.56 95 GLN A O 1
ATOM 762 N N . ILE A 1 96 ? 10.395 9.517 -36.943 1.00 87.00 96 ILE A N 1
ATOM 763 C CA . ILE A 1 96 ? 10.910 10.219 -35.762 1.00 87.00 96 ILE A CA 1
ATOM 764 C C . ILE A 1 96 ? 10.448 11.680 -35.760 1.00 87.00 96 ILE A C 1
ATOM 766 O O . ILE A 1 96 ? 9.981 12.167 -34.731 1.00 87.00 96 ILE A O 1
ATOM 770 N N . GLU A 1 97 ? 10.513 12.379 -36.893 1.00 86.56 97 GLU A N 1
ATOM 771 C CA . GLU A 1 97 ? 10.017 13.754 -37.006 1.00 86.56 97 GLU A CA 1
ATOM 772 C C . GLU A 1 97 ? 8.521 13.863 -36.695 1.00 86.56 97 GLU A C 1
ATOM 774 O O . GLU A 1 97 ? 8.094 14.806 -36.022 1.00 86.56 97 GLU A O 1
ATOM 779 N N . GLU A 1 98 ? 7.719 12.905 -37.155 1.00 84.62 98 GLU A N 1
ATOM 780 C CA . GLU A 1 98 ? 6.285 12.859 -36.878 1.00 84.62 98 GLU A CA 1
ATOM 781 C C . GLU A 1 98 ? 6.005 12.622 -35.388 1.00 84.62 98 GLU A C 1
ATOM 783 O O . GLU A 1 98 ? 5.232 13.365 -34.778 1.00 84.62 98 GLU A O 1
ATOM 788 N N . LEU A 1 99 ? 6.713 11.679 -34.760 1.00 81.06 99 LEU A N 1
ATOM 789 C CA . LEU A 1 99 ? 6.631 11.442 -33.316 1.00 81.06 99 LEU A CA 1
ATOM 790 C C . LEU A 1 99 ? 7.063 12.671 -32.507 1.00 81.06 99 LEU A C 1
ATOM 792 O O . LEU A 1 99 ? 6.409 13.022 -31.525 1.00 81.06 99 LEU A O 1
ATOM 796 N N . ILE A 1 100 ? 8.115 13.372 -32.936 1.00 81.62 100 ILE A N 1
ATOM 797 C CA . ILE A 1 100 ? 8.560 14.619 -32.305 1.00 81.62 100 ILE A CA 1
ATOM 798 C C . ILE A 1 100 ? 7.500 15.715 -32.464 1.00 81.62 100 ILE A C 1
ATOM 800 O O . ILE A 1 100 ? 7.263 16.456 -31.513 1.00 81.62 100 ILE A O 1
ATOM 804 N N . LYS A 1 101 ? 6.828 15.829 -33.617 1.00 79.56 101 LYS A N 1
ATOM 805 C CA . LYS A 1 101 ? 5.724 16.789 -33.813 1.00 79.56 101 LYS A CA 1
ATOM 806 C C . LYS A 1 101 ? 4.525 16.475 -32.917 1.00 79.56 101 LYS A C 1
ATOM 808 O O . LYS A 1 101 ? 3.933 17.400 -32.363 1.00 79.56 101 LYS A O 1
ATOM 813 N N . VAL A 1 102 ? 4.188 15.198 -32.735 1.00 75.25 102 VAL A N 1
ATOM 814 C CA . VAL A 1 102 ? 3.131 14.768 -31.804 1.00 75.25 102 VAL A CA 1
ATOM 815 C C . VAL A 1 102 ? 3.530 15.053 -30.353 1.00 75.25 102 VAL A C 1
ATOM 817 O O . VAL A 1 102 ? 2.720 15.585 -29.600 1.00 75.25 102 VAL A O 1
ATOM 820 N N . ALA A 1 103 ? 4.779 14.780 -29.970 1.00 66.62 103 ALA A N 1
ATOM 821 C CA . ALA A 1 103 ? 5.278 15.019 -28.615 1.00 66.62 103 ALA A CA 1
ATOM 822 C C . ALA A 1 103 ? 5.462 16.513 -28.284 1.00 66.62 103 ALA A C 1
ATOM 824 O O . ALA A 1 103 ? 5.291 16.914 -27.135 1.00 66.62 103 ALA A O 1
ATOM 825 N N . LYS A 1 104 ? 5.804 17.344 -29.278 1.00 67.38 104 LYS A N 1
ATOM 826 C CA . LYS A 1 104 ? 5.968 18.801 -29.134 1.00 67.38 104 LYS A CA 1
ATOM 827 C C . LYS A 1 104 ? 4.667 19.583 -29.260 1.00 67.38 104 LYS A C 1
ATOM 829 O O . LYS A 1 104 ? 4.688 20.782 -28.985 1.00 67.38 104 LYS A O 1
ATOM 834 N N . LYS A 1 105 ? 3.545 18.964 -29.655 1.00 63.22 105 LYS A N 1
ATOM 835 C CA . LYS A 1 105 ? 2.241 19.613 -29.478 1.00 63.22 105 LYS A CA 1
ATOM 836 C C . LYS A 1 105 ? 2.087 19.868 -27.979 1.00 63.22 105 LYS A C 1
ATOM 838 O O . LYS A 1 105 ? 2.071 18.896 -27.222 1.00 63.22 105 LYS A O 1
ATOM 843 N N . PRO A 1 106 ? 2.008 21.133 -27.528 1.00 55.84 106 PRO A N 1
ATOM 844 C CA . PRO A 1 106 ? 1.767 21.408 -26.128 1.00 55.84 106 PRO A CA 1
ATOM 845 C C . PRO A 1 106 ? 0.454 20.722 -25.786 1.00 55.84 106 PRO A C 1
ATOM 847 O O . PRO A 1 106 ? -0.595 21.045 -26.344 1.00 55.84 106 PRO A O 1
ATOM 850 N N . ARG A 1 107 ? 0.524 19.714 -24.917 1.00 52.03 107 ARG A N 1
ATOM 851 C CA . ARG A 1 107 ? -0.670 19.157 -24.307 1.00 52.03 107 ARG A CA 1
ATOM 852 C C . ARG A 1 107 ? -1.286 20.332 -23.569 1.00 52.03 107 ARG A C 1
ATOM 854 O O . ARG A 1 107 ? -0.725 20.783 -22.573 1.00 52.03 107 ARG A O 1
ATOM 861 N N . THR A 1 108 ? -2.377 20.877 -24.093 1.00 50.38 108 THR A N 1
ATOM 862 C CA . THR A 1 108 ? -3.191 21.858 -23.384 1.00 50.38 108 THR A CA 1
ATOM 863 C C . THR A 1 108 ? -3.828 21.102 -22.230 1.00 50.38 108 THR A C 1
ATOM 865 O O . THR A 1 108 ? -4.947 20.606 -22.305 1.00 50.38 108 THR A O 1
ATOM 868 N N . VAL A 1 109 ? -3.046 20.891 -21.176 1.00 51.28 109 VAL A N 1
ATOM 869 C CA . VAL A 1 109 ? -3.582 20.514 -19.886 1.00 51.28 109 VAL A CA 1
ATOM 870 C C . VAL A 1 109 ? -4.264 21.788 -19.427 1.00 51.28 109 VAL A C 1
ATOM 872 O O . VAL A 1 109 ? -3.595 22.789 -19.171 1.00 51.28 109 VAL A O 1
ATOM 875 N N . HIS A 1 110 ? -5.594 21.786 -19.406 1.00 43.88 110 HIS A N 1
ATOM 876 C CA . HIS A 1 110 ? -6.333 22.757 -18.619 1.00 43.88 110 HIS A CA 1
ATOM 877 C C . HIS A 1 110 ? -5.934 22.530 -17.160 1.00 43.88 110 HIS A C 1
ATOM 879 O O . HIS A 1 110 ? -6.593 21.811 -16.415 1.00 43.88 110 HIS A O 1
ATOM 885 N N . ASN A 1 111 ? -4.812 23.120 -16.756 1.00 47.22 111 ASN A N 1
ATOM 886 C CA . ASN A 1 111 ? -4.552 23.400 -15.364 1.00 47.22 111 ASN A CA 1
ATOM 887 C C . ASN A 1 111 ? -5.520 24.525 -15.018 1.00 47.22 111 ASN A C 1
ATOM 889 O O . ASN A 1 111 ? -5.195 25.703 -15.125 1.00 47.22 111 ASN A O 1
ATOM 893 N N . THR A 1 112 ? -6.752 24.150 -14.683 1.00 40.34 112 THR A N 1
ATOM 894 C CA . THR A 1 112 ? -7.628 25.011 -13.904 1.00 40.34 112 THR A CA 1
ATOM 895 C C . THR A 1 112 ? -6.876 25.288 -12.610 1.00 40.34 112 THR A C 1
ATOM 897 O O . THR A 1 112 ? -6.797 24.440 -11.722 1.00 40.34 112 THR A O 1
ATOM 900 N N . THR A 1 113 ? -6.243 26.455 -12.548 1.00 40.72 113 THR A N 1
ATOM 901 C CA . THR A 1 113 ? -5.488 26.987 -11.412 1.00 40.72 113 THR A CA 1
ATOM 902 C C . THR A 1 113 ? -6.452 27.386 -10.293 1.00 40.72 113 THR A C 1
ATOM 904 O O . THR A 1 113 ? -6.538 28.546 -9.913 1.00 40.72 113 THR A O 1
ATOM 907 N N . ASN A 1 114 ? -7.234 26.417 -9.811 1.00 42.19 114 ASN A N 1
ATOM 908 C CA . ASN A 1 114 ? -8.183 26.576 -8.712 1.00 42.19 114 ASN A CA 1
ATOM 909 C C . ASN A 1 114 ? -8.275 25.314 -7.832 1.00 42.19 114 ASN A C 1
ATOM 911 O O . ASN A 1 114 ? -9.280 25.084 -7.172 1.00 42.19 114 ASN A O 1
ATOM 915 N N . ASN A 1 115 ? -7.226 24.485 -7.797 1.00 45.16 115 ASN A N 1
ATOM 916 C CA . ASN A 1 115 ? -7.150 23.335 -6.891 1.00 45.16 115 ASN A CA 1
ATOM 917 C C . ASN A 1 115 ? -6.455 23.724 -5.579 1.00 45.16 115 ASN A C 1
ATOM 919 O O . ASN A 1 115 ? -5.478 23.097 -5.174 1.00 45.16 115 ASN A O 1
ATOM 923 N N . LYS A 1 116 ? -6.972 24.737 -4.876 1.00 42.91 116 LYS A N 1
ATOM 924 C CA . LYS A 1 116 ? -6.960 24.627 -3.415 1.00 42.91 116 LYS A CA 1
ATOM 925 C C . LYS A 1 116 ? -7.945 23.485 -3.183 1.00 42.91 116 LYS A C 1
ATOM 927 O O . LYS A 1 116 ? -9.130 23.669 -3.451 1.00 42.91 116 LYS A O 1
ATOM 932 N N . PHE A 1 117 ? -7.460 22.276 -2.887 1.00 49.09 117 PHE A N 1
ATOM 933 C CA . PHE A 1 117 ? -8.321 21.137 -2.563 1.00 49.09 117 PHE A CA 1
ATOM 934 C C . PHE A 1 117 ? -9.048 21.477 -1.261 1.00 49.09 117 PHE A C 1
ATOM 936 O O . PHE A 1 117 ? -8.654 21.029 -0.191 1.00 49.09 117 PHE A O 1
ATOM 943 N N . LEU A 1 118 ? -10.068 22.329 -1.360 1.00 50.75 118 LEU A N 1
ATOM 944 C CA . LEU A 1 118 ? -11.055 22.555 -0.328 1.00 50.75 118 LEU A CA 1
ATOM 945 C C . LEU A 1 118 ? -11.643 21.180 -0.061 1.00 50.75 118 LEU A C 1
ATOM 947 O O . LEU A 1 118 ? -12.396 20.641 -0.872 1.00 50.75 118 LEU A O 1
ATOM 951 N N . VAL A 1 119 ? -11.198 20.579 1.038 1.00 57.75 119 VAL A N 1
ATOM 952 C CA . VAL A 1 119 ? -11.832 19.396 1.597 1.00 57.75 119 VAL A CA 1
ATOM 953 C C . VAL A 1 119 ? -13.315 19.729 1.691 1.00 57.75 119 VAL A C 1
ATOM 955 O O . VAL A 1 119 ? -13.682 20.800 2.184 1.00 57.75 119 VAL A O 1
ATOM 958 N N . GLU A 1 120 ? -14.164 18.851 1.161 1.00 62.03 120 GLU A N 1
ATOM 959 C CA . GLU A 1 120 ? -15.605 19.060 1.208 1.00 62.03 120 GLU A CA 1
ATOM 960 C C . GLU A 1 120 ? -15.993 19.334 2.667 1.00 62.03 120 GLU A C 1
ATOM 962 O O . GLU A 1 120 ? -15.627 18.571 3.559 1.00 62.03 120 GLU A O 1
ATOM 967 N N . GLN A 1 121 ? -16.675 20.454 2.936 1.00 62.16 121 GLN A N 1
ATOM 968 C CA . GLN A 1 121 ? -16.846 20.965 4.307 1.00 62.16 121 GLN A CA 1
ATOM 969 C C . GLN A 1 121 ? -17.464 19.937 5.273 1.00 62.16 121 GLN A C 1
ATOM 971 O O . GLN A 1 121 ? -17.219 20.005 6.481 1.00 62.16 121 GLN A O 1
ATOM 976 N N . HIS A 1 122 ? -18.215 18.970 4.740 1.00 72.94 122 HIS A N 1
ATOM 977 C CA . HIS A 1 122 ? -18.869 17.901 5.486 1.00 72.94 122 HIS A CA 1
ATOM 978 C C . HIS A 1 122 ? -17.930 16.767 5.942 1.00 72.94 122 HIS A C 1
ATOM 980 O O . HIS A 1 122 ? -18.321 15.993 6.812 1.00 72.94 122 HIS A O 1
ATOM 986 N N . ILE A 1 123 ? -16.709 16.654 5.402 1.00 80.69 123 ILE A N 1
ATOM 987 C CA . ILE A 1 123 ? -15.735 15.633 5.818 1.00 80.69 123 ILE A CA 1
ATOM 988 C C . ILE A 1 123 ? -15.065 16.086 7.112 1.00 80.69 123 ILE A C 1
ATOM 990 O O . ILE A 1 123 ? -14.496 17.173 7.171 1.00 80.69 123 ILE A O 1
ATOM 994 N N . ASN A 1 124 ? -15.117 15.280 8.163 1.00 83.62 124 ASN A N 1
ATOM 995 C CA . ASN A 1 124 ? -14.469 15.544 9.443 1.00 83.62 124 ASN A CA 1
ATOM 996 C C . ASN A 1 124 ? -12.942 15.497 9.329 1.00 83.62 124 ASN A C 1
ATOM 998 O O . ASN A 1 124 ? -12.384 14.834 8.460 1.00 83.62 124 ASN A O 1
ATOM 1002 N N . ALA A 1 125 ? -12.257 16.202 10.227 1.00 85.00 125 ALA A N 1
ATOM 1003 C CA . ALA A 1 125 ? -10.809 16.072 10.333 1.00 85.00 125 ALA A CA 1
ATOM 1004 C C . ALA A 1 125 ? -10.426 14.676 10.853 1.00 85.00 125 ALA A C 1
ATOM 1006 O O . ALA A 1 125 ? -11.203 14.027 11.559 1.00 85.00 125 ALA A O 1
ATOM 1007 N N . PHE A 1 126 ? -9.230 14.221 10.499 1.00 86.69 126 PHE A N 1
ATOM 1008 C CA . PHE A 1 126 ? -8.608 13.020 11.042 1.00 86.69 126 PHE A CA 1
ATOM 1009 C C . PHE A 1 126 ? -8.440 13.141 12.565 1.00 86.69 126 PHE A C 1
ATOM 1011 O O . PHE A 1 126 ? -8.037 14.195 13.062 1.00 86.69 126 PHE A O 1
ATOM 1018 N N . GLY A 1 127 ? -8.844 12.105 13.302 1.00 83.56 127 GLY A N 1
ATOM 1019 C CA . GLY A 1 127 ? -8.906 12.076 14.769 1.00 83.56 127 GLY A CA 1
ATOM 1020 C C . GLY A 1 127 ? -10.158 12.725 15.379 1.00 83.56 127 GLY A C 1
ATOM 1021 O O . GLY A 1 127 ? -10.355 12.677 16.591 1.00 83.56 127 GLY A O 1
ATOM 1022 N N . LYS A 1 128 ? -11.028 13.340 14.565 1.00 83.50 128 LYS A N 1
ATOM 1023 C CA . LYS A 1 128 ? -12.319 13.918 14.996 1.00 83.50 128 LYS A CA 1
ATOM 1024 C C . LYS A 1 128 ? -13.496 13.253 14.286 1.00 83.50 128 LYS A C 1
ATOM 1026 O O . LYS A 1 128 ? -14.473 13.914 13.932 1.00 83.50 128 LYS A O 1
ATOM 1031 N N . GLU A 1 129 ? -13.388 11.959 14.005 1.00 84.12 129 GLU A N 1
ATOM 1032 C CA . GLU A 1 129 ? -14.449 11.232 13.319 1.00 84.12 129 GLU A CA 1
ATOM 1033 C C . GLU A 1 129 ? -15.684 11.059 14.200 1.00 84.12 129 GLU A C 1
ATOM 1035 O O . GLU A 1 129 ? -15.603 10.844 15.408 1.00 84.12 129 GLU A O 1
ATOM 1040 N N . SER A 1 130 ? -16.849 11.056 13.557 1.00 83.88 130 SER A N 1
ATOM 1041 C CA . SER A 1 130 ? -18.095 10.699 14.229 1.00 83.88 130 SER A CA 1
ATOM 1042 C C . SER A 1 130 ? -18.219 9.179 14.378 1.00 83.88 130 SER A C 1
ATOM 1044 O O . SER A 1 130 ? -18.021 8.440 13.414 1.00 83.88 130 SER A O 1
ATOM 1046 N N . VAL A 1 131 ? -18.564 8.709 15.577 1.00 84.88 131 VAL A N 1
ATOM 1047 C CA . VAL A 1 131 ? -18.823 7.281 15.868 1.00 84.88 131 VAL A CA 1
ATOM 1048 C C . VAL A 1 131 ? -20.324 7.013 16.059 1.00 84.88 131 VAL A C 1
ATOM 1050 O O . VAL A 1 131 ? -20.757 5.870 16.114 1.00 84.88 131 VAL A O 1
ATOM 1053 N N . ASN A 1 132 ? -21.151 8.064 16.059 1.00 83.62 132 ASN A N 1
ATOM 1054 C CA . ASN A 1 132 ? -22.587 8.013 16.369 1.00 83.62 132 ASN A CA 1
ATOM 1055 C C . ASN A 1 132 ? -23.411 7.078 15.465 1.00 83.62 132 ASN A C 1
ATOM 1057 O O . ASN A 1 132 ? -24.513 6.684 15.837 1.00 83.62 132 ASN A O 1
ATOM 1061 N N . HIS A 1 133 ? -22.925 6.749 14.264 1.00 84.25 133 HIS A N 1
ATOM 1062 C CA . HIS A 1 133 ? -23.601 5.818 13.353 1.00 84.25 133 HIS A CA 1
ATOM 1063 C C . HIS A 1 133 ? -23.328 4.343 13.671 1.00 84.25 133 HIS A C 1
ATOM 1065 O O . HIS A 1 133 ? -23.955 3.472 13.068 1.00 84.25 133 HIS A O 1
ATOM 1071 N N . ILE A 1 134 ? -22.391 4.054 14.575 1.00 88.25 134 ILE A N 1
ATOM 1072 C CA . ILE A 1 134 ? -22.067 2.702 15.022 1.00 88.25 134 ILE A CA 1
ATOM 1073 C C . ILE A 1 134 ? -22.858 2.429 16.298 1.00 88.25 134 ILE A C 1
ATOM 1075 O O . ILE A 1 134 ? -22.694 3.098 17.313 1.00 88.25 134 ILE A O 1
ATOM 1079 N N . SER A 1 135 ? -23.742 1.438 16.238 1.00 89.38 135 SER A N 1
ATOM 1080 C CA . SER A 1 135 ? -24.521 1.018 17.405 1.00 89.38 135 SER A CA 1
ATOM 1081 C C . SER A 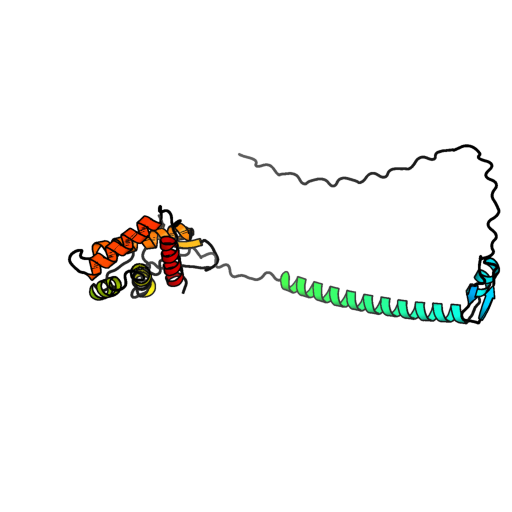1 135 ? -23.664 0.219 18.386 1.00 89.38 135 SER A C 1
ATOM 1083 O O . SER A 1 135 ? -22.778 -0.535 17.982 1.00 89.38 135 SER A O 1
ATOM 1085 N N . GLN A 1 136 ? -23.990 0.291 19.676 1.00 86.44 136 GLN A N 1
ATOM 1086 C CA . GLN A 1 136 ? -23.287 -0.477 20.708 1.00 86.44 136 GLN A CA 1
ATOM 1087 C C . GLN A 1 136 ? -23.359 -1.995 20.461 1.00 86.44 136 GLN A C 1
ATOM 1089 O O . GLN A 1 136 ? -22.399 -2.715 20.706 1.00 86.44 136 GLN A O 1
ATOM 1094 N N . GLN A 1 137 ? -24.452 -2.487 19.867 1.00 87.69 137 GLN A N 1
ATOM 1095 C CA . GLN A 1 137 ? -24.575 -3.891 19.455 1.00 87.69 137 GLN A CA 1
ATOM 1096 C C . GLN A 1 137 ? -23.536 -4.290 18.399 1.00 87.69 137 GLN A C 1
ATOM 1098 O O . GLN A 1 137 ? -23.013 -5.401 18.436 1.00 87.69 137 GLN A O 1
ATOM 1103 N N . GLN A 1 138 ? -23.218 -3.391 17.462 1.00 89.50 138 GLN A N 1
ATOM 1104 C CA . GLN A 1 138 ? -22.161 -3.637 16.481 1.00 89.50 138 GLN A CA 1
ATOM 1105 C C . GLN A 1 138 ? -20.790 -3.663 17.149 1.00 89.50 138 GLN A C 1
ATOM 1107 O O . GLN A 1 138 ? -19.987 -4.517 16.797 1.00 89.50 138 GLN A O 1
ATOM 1112 N N . ILE A 1 139 ? -20.539 -2.785 18.124 1.00 88.88 139 ILE A N 1
ATOM 1113 C CA . ILE A 1 139 ? -19.291 -2.786 18.901 1.00 88.88 139 ILE A CA 1
ATOM 1114 C C . ILE A 1 139 ? -19.139 -4.118 19.645 1.00 88.88 139 ILE A C 1
ATOM 1116 O O . ILE A 1 139 ? -18.126 -4.792 19.490 1.00 88.88 139 ILE A O 1
ATOM 1120 N N . GLN A 1 140 ? -20.180 -4.573 20.343 1.00 87.69 140 GLN A N 1
ATOM 1121 C CA . GLN A 1 140 ? -20.173 -5.861 21.046 1.00 87.69 140 GLN A CA 1
ATOM 1122 C C . GLN A 1 140 ? -19.959 -7.054 20.099 1.00 87.69 140 GLN A C 1
ATOM 1124 O O . GLN A 1 140 ? -19.220 -7.986 20.417 1.00 87.69 140 GLN A O 1
ATOM 1129 N N . ALA A 1 141 ? -20.538 -7.012 18.896 1.00 90.94 141 ALA A N 1
ATOM 1130 C CA . ALA A 1 141 ? -20.293 -8.030 17.876 1.00 90.94 141 ALA A CA 1
ATOM 1131 C C . ALA A 1 141 ? -18.834 -8.045 17.381 1.00 90.94 141 ALA A C 1
ATOM 1133 O O . ALA A 1 141 ? -18.336 -9.103 17.003 1.00 90.94 141 ALA A O 1
ATOM 1134 N N . LEU A 1 142 ? -18.147 -6.897 17.384 1.00 91.06 142 LEU A N 1
ATOM 1135 C CA . LEU A 1 142 ? -16.724 -6.816 17.047 1.00 91.06 142 LEU A CA 1
ATOM 1136 C C . LEU A 1 142 ? -15.840 -7.369 18.162 1.00 91.06 142 LEU A C 1
ATOM 1138 O O . LEU A 1 142 ? -14.883 -8.075 17.861 1.00 91.06 142 LEU A O 1
ATOM 1142 N N . LEU A 1 143 ? -16.178 -7.104 19.428 1.00 89.56 143 LEU A N 1
ATOM 1143 C CA . LEU A 1 143 ? -15.425 -7.619 20.577 1.00 89.56 143 LEU A CA 1
ATOM 1144 C C . LEU A 1 143 ? -15.411 -9.159 20.623 1.00 89.56 143 LEU A C 1
ATOM 1146 O O . LEU A 1 143 ? -14.455 -9.747 21.121 1.00 89.56 143 LEU A O 1
ATOM 1150 N N . ALA A 1 144 ? -16.422 -9.821 20.044 1.00 89.94 144 ALA A N 1
ATOM 1151 C CA . ALA A 1 144 ? -16.475 -11.280 19.928 1.00 89.94 144 ALA A CA 1
ATOM 1152 C C . ALA A 1 144 ? -15.338 -11.887 19.079 1.00 89.94 144 ALA A C 1
ATOM 1154 O O . ALA A 1 144 ? -15.009 -13.059 19.269 1.00 89.94 144 ALA A O 1
ATOM 1155 N N . ASP A 1 145 ? -14.738 -11.119 18.161 1.00 91.06 145 ASP A N 1
ATOM 1156 C CA . ASP A 1 145 ? -13.561 -11.527 17.385 1.00 91.06 145 ASP A CA 1
ATOM 1157 C C . ASP A 1 145 ? -12.393 -10.557 17.632 1.00 91.06 145 ASP A C 1
ATOM 1159 O O . ASP A 1 145 ? -12.177 -9.613 16.861 1.00 91.06 145 ASP A O 1
ATOM 1163 N N . PRO A 1 146 ? -11.587 -10.793 18.681 1.00 89.06 146 PRO A N 1
ATOM 1164 C CA . PRO A 1 146 ? -10.571 -9.839 19.106 1.00 89.06 146 PRO A CA 1
ATOM 1165 C C . PRO A 1 146 ? -9.459 -9.634 18.071 1.00 89.06 146 PRO A C 1
ATOM 1167 O O . PRO A 1 146 ? -8.823 -8.582 18.044 1.00 89.06 146 PRO A O 1
ATOM 1170 N N . VAL A 1 147 ? -9.257 -10.604 17.173 1.00 90.12 147 VAL A N 1
ATOM 1171 C CA . VAL A 1 147 ? -8.212 -10.570 16.144 1.00 90.12 147 VAL A CA 1
ATOM 1172 C C . VAL A 1 147 ? -8.555 -9.599 15.015 1.00 90.12 147 VAL A C 1
ATOM 1174 O O . VAL A 1 147 ? -7.640 -9.035 14.408 1.00 90.12 147 VAL A O 1
ATOM 1177 N N . ASN A 1 148 ? -9.844 -9.430 14.709 1.00 92.81 148 ASN A N 1
ATOM 1178 C CA . ASN A 1 148 ? -10.330 -8.582 13.617 1.00 92.81 148 ASN A CA 1
ATOM 1179 C C . ASN A 1 148 ? -11.140 -7.370 14.096 1.00 92.81 148 ASN A C 1
ATOM 1181 O O . ASN A 1 148 ? -11.525 -6.547 13.261 1.00 92.81 148 ASN A O 1
ATOM 1185 N N . ALA A 1 149 ? -11.373 -7.235 15.403 1.00 92.19 149 ALA A N 1
ATOM 1186 C CA . ALA A 1 149 ? -12.153 -6.159 16.003 1.00 92.19 149 ALA A CA 1
ATOM 1187 C C . ALA A 1 149 ? -11.692 -4.767 15.539 1.00 92.19 149 ALA A C 1
ATOM 1189 O O . ALA A 1 149 ? -12.479 -4.031 14.944 1.00 92.19 149 ALA A O 1
ATOM 1190 N N . VAL A 1 150 ? -10.405 -4.437 15.716 1.00 93.06 150 VAL A N 1
ATOM 1191 C CA . VAL A 1 150 ? -9.842 -3.118 15.362 1.00 93.06 150 VAL A CA 1
ATOM 1192 C C . VAL A 1 150 ? -9.922 -2.845 13.845 1.00 93.06 150 VAL A C 1
ATOM 1194 O O . VAL A 1 150 ? -10.516 -1.832 13.462 1.00 93.06 150 VAL A O 1
ATOM 1197 N N . PRO A 1 151 ? -9.441 -3.731 12.939 1.00 93.69 151 PRO A N 1
ATOM 1198 C CA . PRO A 1 151 ? -9.597 -3.518 11.497 1.00 93.69 151 PRO A CA 1
ATOM 1199 C C . PRO A 1 151 ? -11.056 -3.346 11.050 1.00 93.69 151 PRO A C 1
ATOM 1201 O O . PRO A 1 151 ? -11.360 -2.484 10.224 1.00 93.69 151 PRO A O 1
ATOM 1204 N N . GLN A 1 152 ? -11.985 -4.147 11.576 1.00 92.69 152 GLN A N 1
ATOM 1205 C CA . GLN A 1 152 ? -13.399 -4.046 11.203 1.00 92.69 152 GLN A CA 1
ATOM 1206 C C . GLN A 1 152 ? -14.051 -2.782 11.768 1.00 92.69 152 GLN A C 1
ATOM 1208 O O . GLN A 1 152 ? -14.865 -2.165 11.078 1.00 92.69 152 GLN A O 1
ATOM 1213 N N . PHE A 1 153 ? -13.665 -2.347 12.967 1.00 92.88 153 PHE A N 1
ATOM 1214 C CA . PHE A 1 153 ? -14.127 -1.087 13.536 1.00 92.88 153 PHE A CA 1
ATOM 1215 C C . PHE A 1 153 ? -13.714 0.102 12.664 1.00 92.88 153 PHE A C 1
ATOM 1217 O O . PHE A 1 153 ? -14.569 0.888 12.253 1.00 92.88 153 PHE A O 1
ATOM 1224 N N . ILE A 1 154 ? -12.445 0.160 12.244 1.00 92.25 154 ILE A N 1
ATOM 1225 C CA . ILE A 1 154 ? -11.934 1.179 11.310 1.00 92.25 154 ILE A CA 1
ATOM 1226 C C . ILE A 1 154 ? -12.733 1.164 9.997 1.00 92.25 154 ILE A C 1
ATOM 1228 O O . ILE A 1 154 ? -13.116 2.217 9.476 1.00 92.25 154 ILE A O 1
ATOM 1232 N N . LYS A 1 155 ? -13.065 -0.027 9.480 1.00 91.75 155 LYS A N 1
ATOM 1233 C CA . LYS A 1 155 ? -13.912 -0.177 8.286 1.00 91.75 155 LYS A CA 1
ATOM 1234 C C . LYS A 1 155 ? -15.285 0.471 8.469 1.00 91.75 155 LYS A C 1
ATOM 1236 O O . LYS A 1 155 ? -15.760 1.163 7.568 1.00 91.75 155 LYS A O 1
ATOM 1241 N N . LEU A 1 156 ? -15.942 0.230 9.603 1.00 90.56 156 LEU A N 1
ATOM 1242 C CA . LEU A 1 156 ? -17.258 0.802 9.902 1.00 90.56 156 LEU A CA 1
ATOM 1243 C C . LEU A 1 156 ? -17.176 2.318 10.115 1.00 90.56 156 LEU A C 1
ATOM 1245 O O . LEU A 1 156 ? -18.020 3.053 9.596 1.00 90.56 156 LEU A O 1
ATOM 1249 N N . LYS A 1 157 ? -16.139 2.782 10.814 1.00 88.94 157 LYS A N 1
ATOM 1250 C CA . LYS A 1 157 ? -15.921 4.188 11.161 1.00 88.94 157 LYS A CA 1
ATOM 1251 C C . LYS A 1 157 ? -15.638 5.057 9.938 1.00 88.94 157 LYS A C 1
ATOM 1253 O O . LYS A 1 157 ? -16.308 6.071 9.767 1.00 88.94 157 LYS A O 1
ATOM 1258 N N . HIS A 1 158 ? -14.723 4.648 9.056 1.00 86.06 158 HIS A N 1
ATOM 1259 C CA . HIS A 1 158 ? -14.285 5.485 7.928 1.00 86.06 158 HIS A CA 1
ATOM 1260 C C . HIS A 1 158 ? -15.040 5.226 6.616 1.00 86.06 158 HIS A C 1
ATOM 1262 O O . HIS A 1 158 ? -15.174 6.140 5.805 1.00 86.06 158 HIS A O 1
ATOM 1268 N N . ARG A 1 159 ? -15.567 4.013 6.376 1.00 83.88 159 ARG A N 1
ATOM 1269 C CA . ARG A 1 159 ? -16.230 3.693 5.090 1.00 83.88 159 ARG A CA 1
ATOM 1270 C C . ARG A 1 159 ? -17.744 3.669 5.132 1.00 83.88 159 ARG A C 1
ATOM 1272 O O . ARG A 1 159 ? -18.372 3.980 4.127 1.00 83.88 159 ARG A O 1
ATOM 1279 N N . LYS A 1 160 ? -18.333 3.240 6.250 1.00 82.25 160 LYS A N 1
ATOM 1280 C CA . LYS A 1 160 ? -19.794 3.123 6.379 1.00 82.25 160 LYS A CA 1
ATOM 1281 C C . LYS A 1 160 ? -20.443 4.336 7.044 1.00 82.25 160 LYS A C 1
ATOM 1283 O O . LYS A 1 160 ? -21.635 4.291 7.330 1.00 82.25 160 LYS A O 1
ATOM 1288 N N . ALA A 1 161 ? -19.684 5.406 7.279 1.00 81.50 161 ALA A N 1
ATOM 1289 C CA . ALA A 1 161 ? -20.234 6.640 7.817 1.00 81.50 161 ALA A CA 1
ATOM 1290 C C . ALA A 1 161 ? -21.276 7.234 6.848 1.00 81.50 161 ALA A C 1
ATOM 1292 O O . ALA A 1 161 ? -20.978 7.402 5.657 1.00 81.50 161 ALA A O 1
ATOM 1293 N N . PRO A 1 162 ? -22.493 7.548 7.326 1.00 79.50 162 PRO A N 1
ATOM 1294 C CA . PRO A 1 162 ? -23.549 8.093 6.485 1.00 79.50 162 PRO A CA 1
ATOM 1295 C C . PRO A 1 162 ? -23.108 9.432 5.885 1.00 79.50 162 PRO A C 1
ATOM 1297 O O . PRO A 1 162 ? -22.538 10.277 6.568 1.00 79.50 162 PRO A O 1
ATOM 1300 N N . GLY A 1 163 ? -23.339 9.611 4.583 1.00 76.62 163 GLY A N 1
ATOM 1301 C CA . GLY A 1 163 ? -22.968 10.841 3.877 1.00 76.62 163 GLY A CA 1
ATOM 1302 C C . GLY A 1 163 ? -21.462 11.064 3.708 1.00 76.62 163 GLY A C 1
ATOM 1303 O O . GLY A 1 163 ? -21.065 12.182 3.416 1.00 76.62 163 GLY A O 1
ATOM 1304 N N . GLY A 1 164 ? -20.616 10.045 3.911 1.00 79.88 164 GLY A N 1
ATOM 1305 C CA . GLY A 1 164 ? -19.172 10.159 3.663 1.00 79.88 164 GLY A CA 1
ATOM 1306 C C . GLY A 1 164 ? -18.427 11.077 4.639 1.00 79.88 164 GLY A C 1
ATOM 1307 O O . GLY A 1 164 ? -17.258 11.377 4.419 1.00 79.88 164 GLY A O 1
ATOM 1308 N N . VAL A 1 165 ? -19.063 11.472 5.747 1.00 83.50 165 VAL A N 1
ATOM 1309 C CA . VAL A 1 165 ? -18.526 12.448 6.715 1.00 83.50 165 VAL A CA 1
ATOM 1310 C C . VAL A 1 165 ? -17.192 12.041 7.346 1.00 83.50 165 VAL A C 1
ATOM 1312 O O . VAL A 1 165 ? -16.464 12.897 7.828 1.00 83.50 165 VAL A O 1
ATOM 1315 N N . ASN A 1 166 ? -16.826 10.758 7.320 1.00 85.75 166 ASN A N 1
ATOM 1316 C CA . ASN A 1 166 ? -15.544 10.264 7.834 1.00 85.75 166 ASN A CA 1
ATOM 1317 C C . ASN A 1 166 ? -14.593 9.777 6.718 1.00 85.75 166 ASN A C 1
ATOM 1319 O O . ASN A 1 166 ? -13.653 9.036 6.999 1.00 85.75 166 ASN A O 1
ATOM 1323 N N . GLN A 1 167 ? -14.797 10.186 5.456 1.00 85.62 167 GLN A N 1
ATOM 1324 C CA . GLN A 1 167 ? -13.855 9.935 4.348 1.00 85.62 167 GLN A CA 1
ATOM 1325 C C . GLN A 1 167 ? -12.639 10.873 4.414 1.00 85.62 167 GLN A C 1
ATOM 1327 O O . GLN A 1 167 ? -12.287 11.569 3.463 1.00 85.62 167 GLN A O 1
ATOM 1332 N N . ASN A 1 168 ? -11.995 10.895 5.573 1.00 88.06 168 ASN A N 1
ATOM 1333 C CA . ASN A 1 168 ? -10.876 11.766 5.914 1.00 88.06 168 ASN A CA 1
ATOM 1334 C C . ASN A 1 168 ? -9.502 11.130 5.645 1.00 88.06 168 ASN A C 1
ATOM 1336 O O . ASN A 1 168 ? -8.475 11.697 6.012 1.00 88.06 168 ASN A O 1
ATOM 1340 N N . LEU A 1 169 ? -9.493 9.959 5.004 1.00 89.38 169 LEU A N 1
ATOM 1341 C CA . LEU A 1 169 ? -8.318 9.140 4.750 1.00 89.38 169 LEU A CA 1
ATOM 1342 C C . LEU A 1 169 ? -8.315 8.668 3.294 1.00 89.38 169 LEU A C 1
ATOM 1344 O O . LEU A 1 169 ? -9.301 8.109 2.811 1.00 89.38 169 LEU A O 1
ATOM 1348 N N . ARG A 1 170 ? -7.202 8.880 2.586 1.00 87.75 170 ARG A N 1
ATOM 1349 C CA . ARG A 1 170 ? -7.023 8.488 1.182 1.00 87.75 170 ARG A CA 1
ATOM 1350 C C . ARG A 1 170 ? -5.688 7.788 0.964 1.00 87.75 170 ARG A C 1
ATOM 1352 O O . ARG A 1 170 ? -4.642 8.229 1.439 1.00 87.75 170 ARG A O 1
ATOM 1359 N N . VAL A 1 171 ? -5.727 6.728 0.159 1.00 87.81 171 VAL A N 1
ATOM 1360 C CA . VAL A 1 171 ? -4.545 5.966 -0.266 1.00 87.81 171 VAL A CA 1
ATOM 1361 C C . VAL A 1 171 ? -4.375 6.129 -1.778 1.00 87.81 171 VAL A C 1
ATOM 1363 O O . VAL A 1 171 ? -4.870 5.304 -2.544 1.00 87.81 171 VAL A O 1
ATOM 1366 N N . PRO A 1 172 ? -3.696 7.194 -2.249 1.00 81.19 172 PRO A N 1
ATOM 1367 C CA . PRO A 1 172 ? -3.562 7.452 -3.684 1.00 81.19 172 PRO A CA 1
ATOM 1368 C C . PRO A 1 172 ? -2.748 6.369 -4.406 1.00 81.19 172 PRO A C 1
ATOM 1370 O O . PRO A 1 172 ? -2.913 6.156 -5.605 1.00 81.19 172 PRO A O 1
ATOM 1373 N N . ASN A 1 173 ? -1.844 5.686 -3.698 1.00 85.12 173 ASN A N 1
ATOM 1374 C CA . ASN A 1 173 ? -1.075 4.575 -4.241 1.00 85.12 173 ASN A CA 1
ATOM 1375 C C . ASN A 1 173 ? -0.725 3.574 -3.137 1.00 85.12 173 ASN A C 1
ATOM 1377 O O . ASN A 1 173 ? 0.077 3.878 -2.257 1.00 85.12 173 ASN A O 1
ATOM 1381 N N . GLN A 1 174 ? -1.259 2.359 -3.244 1.00 81.50 174 GLN A N 1
ATOM 1382 C CA . GLN A 1 174 ? -1.067 1.282 -2.266 1.00 81.50 174 GLN A CA 1
ATOM 1383 C C . GLN A 1 174 ? 0.405 0.866 -2.081 1.00 81.50 174 GLN A C 1
ATOM 1385 O O . GLN A 1 174 ? 0.773 0.346 -1.031 1.00 81.50 174 GLN A O 1
ATOM 1390 N N . LYS A 1 175 ? 1.264 1.087 -3.088 1.00 81.38 175 LYS A N 1
ATOM 1391 C CA . LYS A 1 175 ? 2.699 0.758 -3.025 1.00 81.38 175 LYS A CA 1
ATOM 1392 C C . LYS A 1 175 ? 3.553 1.881 -2.434 1.00 81.38 175 LYS A C 1
ATOM 1394 O O . LYS A 1 175 ? 4.735 1.663 -2.184 1.00 81.38 175 LYS A O 1
ATOM 1399 N N . ARG A 1 176 ? 3.006 3.089 -2.260 1.00 80.12 176 ARG A N 1
ATOM 1400 C CA . ARG A 1 176 ? 3.747 4.213 -1.672 1.00 80.12 176 ARG A CA 1
ATOM 1401 C C . ARG A 1 176 ? 3.635 4.181 -0.152 1.00 80.12 176 ARG A C 1
ATOM 1403 O O . ARG A 1 176 ? 2.605 3.821 0.400 1.00 80.12 176 ARG A O 1
ATOM 1410 N N . ALA A 1 177 ? 4.688 4.633 0.518 1.00 86.25 177 ALA A N 1
ATOM 1411 C CA . ALA A 1 177 ? 4.728 4.776 1.972 1.00 86.25 177 ALA A CA 1
ATOM 1412 C C . ALA A 1 177 ? 4.058 6.078 2.468 1.00 86.25 177 ALA A C 1
ATOM 1414 O O . ALA A 1 177 ? 4.455 6.611 3.499 1.00 86.25 177 ALA A O 1
ATOM 1415 N N . ILE A 1 178 ? 3.084 6.615 1.721 1.00 88.50 178 ILE A N 1
ATOM 1416 C CA . ILE A 1 178 ? 2.454 7.915 1.992 1.00 88.50 178 ILE A CA 1
ATOM 1417 C C . ILE A 1 178 ? 0.940 7.763 1.932 1.00 88.50 178 ILE A C 1
ATOM 1419 O O . ILE A 1 178 ? 0.408 7.294 0.921 1.00 88.50 178 ILE A O 1
ATOM 1423 N N . TYR A 1 179 ? 0.275 8.208 2.992 1.00 90.69 179 TYR A N 1
ATOM 1424 C CA . TYR A 1 179 ? -1.172 8.347 3.096 1.00 90.69 179 TYR A CA 1
ATOM 1425 C C . TYR A 1 179 ? -1.553 9.826 3.087 1.00 90.69 179 TYR A C 1
ATOM 1427 O O . TYR A 1 179 ? -0.756 10.687 3.453 1.00 90.69 179 TYR A O 1
ATOM 1435 N N . GLN A 1 180 ? -2.768 10.121 2.637 1.00 87.69 180 GLN A N 1
ATOM 1436 C CA . GLN A 1 180 ? -3.334 11.465 2.674 1.00 87.69 180 GLN A CA 1
ATOM 1437 C C . GLN A 1 180 ? -4.413 11.517 3.743 1.00 87.69 180 GLN A C 1
ATOM 1439 O O . GLN A 1 180 ? -5.371 10.744 3.682 1.00 87.69 180 GLN A O 1
ATOM 1444 N N . VAL A 1 181 ? -4.254 12.416 4.709 1.00 89.94 181 VAL A N 1
ATOM 1445 C CA . VAL A 1 181 ? -5.196 12.601 5.815 1.00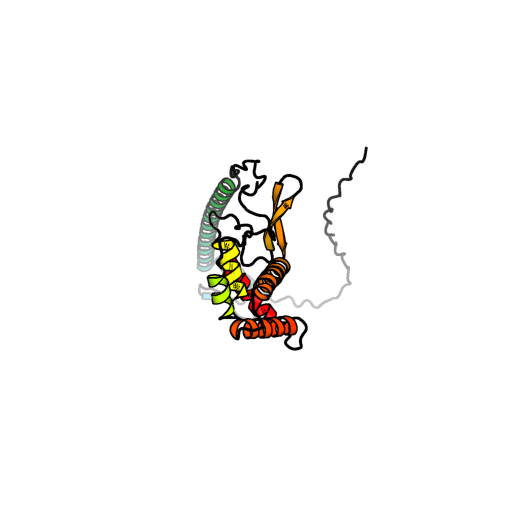 89.94 181 VAL A CA 1
ATOM 1446 C C . VAL A 1 181 ? -5.737 14.025 5.802 1.00 89.94 181 VAL A C 1
ATOM 1448 O O . VAL A 1 181 ? -5.044 14.949 5.383 1.00 89.94 181 VAL A O 1
ATOM 1451 N N . VAL A 1 182 ? -6.979 14.214 6.233 1.00 87.81 182 VAL A N 1
ATOM 1452 C CA . VAL A 1 182 ? -7.553 15.555 6.391 1.00 87.81 182 VAL A CA 1
ATOM 1453 C C . VAL A 1 182 ? -7.135 16.125 7.739 1.00 87.81 182 VAL A C 1
ATOM 1455 O O . VAL A 1 182 ? -7.549 15.599 8.769 1.00 87.81 182 VAL A O 1
ATOM 1458 N N . VAL A 1 183 ? -6.397 17.229 7.752 1.00 85.25 183 VAL A N 1
ATOM 1459 C CA . VAL A 1 183 ? -6.041 17.951 8.981 1.00 85.25 183 VAL A CA 1
ATOM 1460 C C . VAL A 1 183 ? -6.782 19.286 9.080 1.00 85.25 183 VAL A C 1
ATOM 1462 O O . VAL A 1 183 ? -7.169 19.863 8.056 1.00 85.25 183 VAL A O 1
ATOM 1465 N N . PRO A 1 184 ? -7.047 19.776 10.304 1.00 82.06 184 PRO A N 1
ATOM 1466 C CA . PRO A 1 184 ? -7.529 21.135 10.497 1.00 82.06 184 PRO A CA 1
ATOM 1467 C C . PRO A 1 184 ? -6.360 22.114 10.300 1.00 82.06 184 PRO A C 1
ATOM 1469 O O . PRO A 1 184 ? -5.416 22.097 11.083 1.00 82.06 184 PRO A O 1
ATOM 1472 N N . GLY A 1 185 ? -6.434 22.950 9.268 1.00 76.06 185 GLY A N 1
ATOM 1473 C CA . GLY A 1 185 ? -5.518 24.063 9.016 1.00 76.06 185 GLY A CA 1
ATOM 1474 C C . GLY A 1 185 ? -6.134 25.418 9.386 1.00 76.06 185 GLY A C 1
ATOM 1475 O O . GLY A 1 185 ? -7.317 25.517 9.726 1.00 76.06 185 GLY A O 1
ATOM 1476 N N . ASP A 1 186 ? -5.335 26.481 9.287 1.00 69.69 186 ASP A N 1
ATOM 1477 C CA . ASP A 1 186 ? -5.710 27.835 9.731 1.00 69.69 186 ASP A CA 1
ATOM 1478 C C . ASP A 1 186 ? -6.880 28.444 8.931 1.00 69.69 186 ASP A C 1
ATOM 1480 O O . ASP A 1 186 ? -7.678 29.214 9.464 1.00 69.69 186 ASP A O 1
ATOM 1484 N N . GLU A 1 187 ? -7.021 28.072 7.654 1.00 67.25 187 GLU A N 1
ATOM 1485 C CA . GLU A 1 187 ? -8.067 28.576 6.746 1.00 67.25 187 GLU A CA 1
ATOM 1486 C C . GLU A 1 187 ? -9.138 27.523 6.400 1.00 67.25 187 GLU A C 1
ATOM 1488 O O . GLU A 1 187 ? -9.933 27.714 5.475 1.00 67.25 187 GLU A O 1
ATOM 1493 N N . GLY A 1 188 ? -9.170 26.391 7.111 1.00 73.62 188 GLY A N 1
ATOM 1494 C CA . GLY A 1 188 ? -10.136 25.318 6.877 1.00 73.62 188 GLY A CA 1
ATOM 1495 C C . GLY A 1 188 ? -9.521 23.925 6.942 1.00 73.62 188 GLY A C 1
ATOM 1496 O O . GLY A 1 188 ? -8.534 23.691 7.621 1.00 73.62 188 GLY A O 1
ATOM 1497 N N . LYS A 1 189 ? -10.137 22.960 6.262 1.00 82.25 189 LYS A N 1
ATOM 1498 C CA . LYS A 1 189 ? -9.665 21.571 6.226 1.00 82.25 189 LYS A CA 1
ATOM 1499 C C . LYS A 1 189 ? -8.801 21.361 4.987 1.00 82.25 189 LYS A C 1
ATOM 1501 O O . LYS A 1 189 ? -9.218 21.728 3.886 1.00 82.25 189 LYS A O 1
ATOM 1506 N N . GLU A 1 190 ? -7.645 20.734 5.156 1.00 84.12 190 GLU A N 1
ATOM 1507 C CA . GLU A 1 190 ? -6.704 20.472 4.067 1.00 84.12 190 GLU A CA 1
ATOM 1508 C C . GLU A 1 190 ? -6.199 19.028 4.067 1.00 84.12 190 GLU A C 1
ATOM 1510 O O . GLU A 1 190 ? -6.244 18.333 5.080 1.00 84.12 190 GLU A O 1
ATOM 1515 N N . TRP A 1 191 ? -5.768 18.559 2.894 1.00 87.31 191 TRP A N 1
ATOM 1516 C CA . TRP A 1 191 ? -5.165 17.239 2.737 1.00 87.31 191 TRP A CA 1
ATOM 1517 C C . TRP A 1 191 ? -3.666 17.322 3.004 1.00 87.31 191 TRP A C 1
ATOM 1519 O O . TRP A 1 191 ? -2.931 17.926 2.223 1.00 87.31 191 TRP A O 1
ATOM 1529 N N . GLU A 1 192 ? -3.212 16.654 4.056 1.00 87.50 192 GLU A N 1
ATOM 1530 C CA . GLU A 1 192 ? -1.802 16.535 4.404 1.00 87.50 192 GLU A CA 1
ATOM 1531 C C . GLU A 1 192 ? -1.270 15.145 4.041 1.00 87.50 192 GLU A C 1
ATOM 1533 O O . GLU A 1 192 ? -1.946 14.124 4.199 1.00 87.50 192 GLU A O 1
ATOM 1538 N N . ASN A 1 193 ? -0.038 15.100 3.530 1.00 90.56 193 ASN A N 1
ATOM 1539 C CA . ASN A 1 193 ? 0.661 13.848 3.268 1.00 90.56 193 ASN A CA 1
ATOM 1540 C C . ASN A 1 193 ? 1.371 13.393 4.546 1.00 90.56 193 ASN A C 1
ATOM 1542 O O . ASN A 1 193 ? 2.329 14.033 4.972 1.00 90.56 193 ASN A O 1
ATOM 1546 N N . LYS A 1 194 ? 0.963 12.251 5.092 1.00 90.38 194 LYS A N 1
ATOM 1547 C CA . LYS A 1 194 ? 1.609 11.611 6.240 1.00 90.38 194 LYS A CA 1
ATOM 1548 C C . LYS A 1 194 ? 2.251 10.282 5.869 1.00 90.38 194 LYS A C 1
ATOM 1550 O O . LYS A 1 194 ? 1.925 9.669 4.846 1.00 90.38 194 LYS A O 1
ATOM 1555 N N . SER A 1 195 ? 3.187 9.829 6.698 1.00 91.81 195 SER A N 1
ATOM 1556 C CA . SER A 1 195 ? 3.825 8.531 6.497 1.00 91.81 195 SER A CA 1
ATOM 1557 C C . SER A 1 195 ? 2.827 7.393 6.741 1.00 91.81 195 SER A C 1
ATOM 1559 O O . SER A 1 195 ? 1.965 7.471 7.613 1.00 91.81 195 SER A O 1
ATOM 1561 N N . LYS A 1 196 ? 2.927 6.317 5.952 1.00 91.12 196 LYS A N 1
ATOM 1562 C CA . LYS A 1 196 ? 2.036 5.152 6.084 1.00 91.12 196 LYS A CA 1
ATOM 1563 C C . LYS A 1 196 ? 2.116 4.519 7.481 1.00 91.12 196 LYS A C 1
ATOM 1565 O O . LYS A 1 196 ? 1.085 4.101 7.988 1.00 91.12 196 LYS A O 1
ATOM 1570 N N . GLY A 1 197 ? 3.318 4.413 8.055 1.00 90.94 197 GLY A N 1
ATOM 1571 C CA . GLY A 1 197 ? 3.523 3.814 9.379 1.00 90.94 197 GLY A CA 1
ATOM 1572 C C . GLY A 1 197 ? 2.784 4.592 10.462 1.00 90.94 197 GLY A C 1
ATOM 1573 O O . GLY A 1 197 ? 1.876 4.047 11.074 1.00 90.94 197 GLY A O 1
ATOM 1574 N N . GLU A 1 198 ? 3.067 5.892 10.569 1.00 92.12 198 GLU A N 1
ATOM 1575 C CA . GLU A 1 198 ? 2.463 6.787 11.567 1.00 92.12 198 GLU A CA 1
ATOM 1576 C C . GLU A 1 198 ? 0.930 6.777 11.517 1.00 92.12 198 GLU A C 1
ATOM 1578 O O . GLU A 1 198 ? 0.272 6.684 12.546 1.00 92.12 198 GLU A O 1
ATOM 1583 N N . VAL A 1 199 ? 0.337 6.834 10.318 1.00 92.56 199 VAL A N 1
ATOM 1584 C CA . VAL A 1 199 ? -1.129 6.841 10.194 1.00 92.56 199 VAL A CA 1
ATOM 1585 C C . VAL A 1 199 ? -1.737 5.498 10.597 1.00 92.56 199 VAL A C 1
ATOM 1587 O O . VAL A 1 199 ? -2.819 5.477 11.175 1.00 92.56 199 VAL A O 1
ATOM 1590 N N . LEU A 1 200 ? -1.082 4.377 10.284 1.00 93.19 200 LEU A N 1
ATOM 1591 C CA . LEU A 1 200 ? -1.577 3.053 10.669 1.00 93.19 200 LEU A CA 1
ATOM 1592 C C . LEU A 1 200 ? -1.455 2.812 12.174 1.00 93.19 200 LEU A C 1
ATOM 1594 O O . LEU A 1 200 ? -2.376 2.242 12.748 1.00 93.19 200 LEU A O 1
ATOM 1598 N N . GLU A 1 201 ? -0.360 3.255 12.788 1.00 93.00 201 GLU A N 1
ATOM 1599 C CA . GLU A 1 201 ? -0.145 3.196 14.239 1.00 93.00 201 GLU A CA 1
ATOM 1600 C C . GLU A 1 201 ? -1.182 4.059 14.963 1.00 93.00 201 GLU A C 1
ATOM 1602 O O . GLU A 1 201 ? -1.919 3.551 15.801 1.00 93.00 201 GLU A O 1
ATOM 1607 N N . GLN A 1 202 ? -1.372 5.311 14.534 1.00 93.00 202 GLN A N 1
ATOM 1608 C CA . GLN A 1 202 ? -2.393 6.191 15.107 1.00 93.00 202 GLN A CA 1
ATOM 1609 C C . GLN A 1 202 ? -3.812 5.623 14.942 1.00 93.00 202 GLN A C 1
ATOM 1611 O O . GLN A 1 202 ? -4.613 5.645 15.874 1.00 93.00 202 GLN A O 1
ATOM 1616 N N . LEU A 1 203 ? -4.130 5.060 13.769 1.00 92.44 203 LEU A N 1
ATOM 1617 C CA . LEU A 1 203 ? -5.399 4.360 13.565 1.00 92.44 203 LEU A CA 1
ATOM 1618 C C . LEU A 1 203 ? -5.535 3.142 14.476 1.00 92.44 203 LEU A C 1
ATOM 1620 O O . LEU A 1 203 ? -6.649 2.841 14.892 1.00 92.44 203 LEU A O 1
ATOM 1624 N N . TYR A 1 204 ? -4.461 2.411 14.751 1.00 93.81 204 TYR A N 1
ATOM 1625 C CA . TYR A 1 204 ? -4.520 1.296 15.682 1.00 93.81 204 TYR A CA 1
ATOM 1626 C C . TYR A 1 204 ? -4.826 1.810 17.091 1.00 93.81 204 TYR A C 1
ATOM 1628 O O . TYR A 1 204 ? -5.861 1.436 17.636 1.00 93.81 204 TYR A O 1
ATOM 1636 N N . ASP A 1 205 ? -4.006 2.722 17.611 1.00 92.56 205 ASP A N 1
ATOM 1637 C CA . ASP A 1 205 ? -4.061 3.197 18.997 1.00 92.56 205 ASP A CA 1
ATOM 1638 C C . ASP A 1 205 ? -5.389 3.891 19.335 1.00 92.56 205 ASP A C 1
ATOM 1640 O O . ASP A 1 205 ? -6.032 3.568 20.339 1.00 92.56 205 ASP A O 1
ATOM 1644 N N . ASP A 1 206 ? -5.857 4.798 18.468 1.00 91.94 206 ASP A N 1
ATOM 1645 C CA . ASP A 1 206 ? -7.102 5.540 18.694 1.00 91.94 206 ASP A CA 1
ATOM 1646 C C . ASP A 1 206 ? -8.318 4.601 18.716 1.00 91.94 206 ASP A C 1
ATOM 1648 O O . ASP A 1 206 ? -9.267 4.795 19.478 1.00 91.94 206 ASP A O 1
ATOM 1652 N N . ASN A 1 207 ? -8.323 3.578 17.856 1.00 92.25 207 ASN A N 1
ATOM 1653 C CA . ASN A 1 207 ? -9.463 2.676 17.713 1.00 92.25 207 ASN A CA 1
ATOM 1654 C C . ASN A 1 207 ? -9.408 1.504 18.701 1.00 92.25 207 ASN A C 1
ATOM 1656 O O . ASN A 1 207 ? -10.463 1.076 19.168 1.00 92.25 207 ASN A O 1
ATOM 1660 N N . SER A 1 208 ? -8.221 1.001 19.054 1.00 91.56 208 SER A N 1
ATOM 1661 C CA . SER A 1 208 ? -8.078 0.028 20.138 1.00 91.56 208 SER A CA 1
ATOM 1662 C C . SER A 1 208 ? -8.480 0.661 21.463 1.00 91.56 208 SER A C 1
ATOM 1664 O O . SER A 1 208 ? -9.281 0.065 22.167 1.00 91.56 208 SER A O 1
ATOM 1666 N N . GLY A 1 209 ? -8.055 1.898 21.750 1.00 90.62 209 GLY A N 1
ATOM 1667 C CA . GLY A 1 209 ? -8.462 2.617 22.961 1.00 90.62 209 GLY A CA 1
ATOM 1668 C C . GLY A 1 209 ? -9.979 2.821 23.063 1.00 90.62 209 GLY A C 1
ATOM 1669 O O . GLY A 1 209 ? -10.554 2.657 24.137 1.00 90.62 209 GLY A O 1
ATOM 1670 N N . GLN A 1 210 ? -10.656 3.106 21.943 1.00 89.31 210 GLN A N 1
ATOM 1671 C CA . GLN A 1 210 ? -12.125 3.198 21.910 1.00 89.31 210 GLN A CA 1
ATOM 1672 C C . GLN A 1 210 ? -12.807 1.855 22.197 1.00 89.31 210 GLN A C 1
ATOM 1674 O O . GLN A 1 210 ? -13.798 1.816 22.919 1.00 89.31 210 GLN A O 1
ATOM 1679 N N . LEU A 1 211 ? -12.289 0.756 21.644 1.00 90.44 211 LEU A N 1
ATOM 1680 C CA . LEU A 1 211 ? -12.834 -0.579 21.894 1.00 90.44 211 LEU A CA 1
ATOM 1681 C C . LEU A 1 211 ? -12.518 -1.084 23.307 1.00 90.44 211 LEU A C 1
ATOM 1683 O O . LEU A 1 211 ? -13.358 -1.754 23.892 1.00 90.44 211 LEU A O 1
ATOM 1687 N N . GLU A 1 212 ? -11.347 -0.753 23.857 1.00 90.00 212 GLU A N 1
ATOM 1688 C CA . GLU A 1 212 ? -10.959 -1.061 25.240 1.00 90.00 212 GLU A CA 1
ATOM 1689 C C . GLU A 1 212 ? -11.891 -0.357 26.235 1.00 90.00 212 GLU A C 1
ATOM 1691 O O . GLU A 1 212 ? -12.340 -0.983 27.185 1.00 90.00 212 GLU A O 1
ATOM 1696 N N . ALA A 1 213 ? -12.257 0.905 25.983 1.00 88.12 213 ALA A N 1
ATOM 1697 C CA . ALA A 1 213 ? -13.186 1.647 26.839 1.00 88.12 213 ALA A CA 1
ATOM 1698 C C . ALA A 1 213 ? -14.620 1.077 26.843 1.00 88.12 213 ALA A C 1
ATOM 1700 O O . ALA A 1 213 ? -15.345 1.245 27.820 1.00 88.12 213 ALA A O 1
ATOM 1701 N N . GLU A 1 214 ? -15.033 0.420 25.756 1.00 85.81 214 GLU A N 1
ATOM 1702 C CA . GLU A 1 214 ? -16.344 -0.239 25.631 1.00 85.81 214 GLU A CA 1
ATOM 1703 C C . GLU A 1 214 ? -16.314 -1.721 26.042 1.00 85.81 214 GLU A C 1
ATOM 1705 O O . GLU A 1 214 ? -17.365 -2.361 26.162 1.00 85.81 214 GLU A O 1
ATOM 1710 N N . ALA A 1 215 ? -15.122 -2.295 26.215 1.00 84.81 215 ALA A N 1
ATOM 1711 C CA . ALA A 1 215 ? -14.951 -3.674 26.634 1.00 84.81 215 ALA A CA 1
ATOM 1712 C C . ALA A 1 215 ? -15.157 -3.777 28.148 1.00 84.81 215 ALA A C 1
ATOM 1714 O O . ALA A 1 215 ? -14.372 -3.266 28.939 1.00 84.81 215 ALA A O 1
ATOM 1715 N N . ASP A 1 216 ? -16.214 -4.476 28.548 1.00 80.62 216 ASP A N 1
ATOM 1716 C CA . ASP A 1 216 ? -16.484 -4.758 29.953 1.00 80.62 216 ASP A CA 1
ATOM 1717 C C . ASP A 1 216 ? -15.632 -5.945 30.432 1.00 80.62 216 ASP A C 1
ATOM 1719 O O . ASP A 1 216 ? -15.775 -7.063 29.918 1.00 80.62 216 ASP A O 1
ATOM 1723 N N . GLU A 1 217 ? -14.768 -5.701 31.420 1.00 77.56 217 GLU A N 1
ATOM 1724 C CA . GLU A 1 217 ? -13.910 -6.704 32.066 1.00 77.56 217 GLU A CA 1
ATOM 1725 C C . GLU A 1 217 ? -14.711 -7.864 32.675 1.00 77.56 217 GLU A C 1
ATOM 1727 O O . GLU A 1 217 ? -14.219 -8.994 32.726 1.00 77.56 217 GLU A O 1
ATOM 1732 N N . GLU A 1 218 ? -15.960 -7.625 33.089 1.00 74.31 218 GLU A N 1
ATOM 1733 C CA . GLU A 1 218 ? -16.813 -8.655 33.686 1.00 74.31 218 GLU A CA 1
ATOM 1734 C C . GLU A 1 218 ? -17.348 -9.647 32.641 1.00 74.31 218 GLU A C 1
ATOM 1736 O O . GLU A 1 218 ? -17.735 -10.778 32.960 1.00 74.31 218 GLU A O 1
ATOM 1741 N N . THR A 1 219 ? -17.343 -9.262 31.362 1.00 84.31 219 THR A N 1
ATOM 1742 C CA . THR A 1 219 ? -17.797 -10.129 30.277 1.00 84.31 219 THR A CA 1
ATOM 1743 C C . THR A 1 219 ? -16.654 -10.974 29.722 1.00 84.31 219 THR A C 1
ATOM 1745 O O . THR A 1 219 ? -15.570 -10.486 29.415 1.00 84.31 219 THR A O 1
ATOM 1748 N N . ARG A 1 220 ? -16.925 -12.264 29.463 1.00 84.12 220 ARG A N 1
ATOM 1749 C CA . ARG A 1 220 ? -15.953 -13.179 28.822 1.00 84.12 220 ARG A CA 1
ATOM 1750 C C . ARG A 1 220 ? -15.407 -12.632 27.497 1.00 84.12 220 ARG A C 1
ATOM 1752 O O . ARG A 1 220 ? -14.297 -12.961 27.101 1.00 84.12 220 ARG A O 1
ATOM 1759 N N . VAL A 1 221 ? -16.227 -11.872 26.776 1.00 87.38 221 VAL A N 1
ATOM 1760 C CA . VAL A 1 221 ? -15.864 -11.294 25.481 1.00 87.38 221 VAL A CA 1
ATOM 1761 C C . VAL A 1 221 ? -14.922 -10.101 25.669 1.00 87.38 221 VAL A C 1
ATOM 1763 O O . VAL A 1 221 ? -13.888 -10.049 25.006 1.00 87.38 221 VAL A O 1
ATOM 1766 N N . GLY A 1 222 ? -15.227 -9.197 26.607 1.00 85.50 222 GLY A N 1
ATOM 1767 C CA . GLY A 1 222 ? -14.354 -8.072 26.940 1.00 85.50 222 GLY A CA 1
ATOM 1768 C C . GLY A 1 222 ? -13.003 -8.531 27.486 1.00 85.50 222 GLY A C 1
ATOM 1769 O O . GLY A 1 222 ? -11.970 -8.108 26.974 1.00 85.50 222 GLY A O 1
ATOM 1770 N N . SER A 1 223 ? -12.986 -9.497 28.410 1.00 88.75 223 SER A N 1
ATOM 1771 C CA . SER A 1 223 ? -11.733 -10.030 28.962 1.00 88.75 223 SER A CA 1
ATOM 1772 C C . SER A 1 223 ? -10.837 -10.659 27.882 1.00 88.75 223 SER A C 1
ATOM 1774 O O . SER A 1 223 ? -9.635 -10.412 27.840 1.00 88.75 223 SER A O 1
ATOM 1776 N N . GLN A 1 224 ? -11.415 -11.424 26.945 1.00 89.38 224 GLN A N 1
ATOM 1777 C CA . GLN A 1 224 ? -10.673 -12.009 25.820 1.00 89.38 224 GLN A CA 1
ATOM 1778 C C . GLN A 1 224 ? -10.094 -10.953 24.877 1.00 89.38 224 GLN A C 1
ATOM 1780 O O . GLN A 1 224 ? -9.008 -11.153 24.322 1.00 89.38 224 GLN A O 1
ATOM 1785 N N . PHE A 1 225 ? -10.818 -9.852 24.671 1.00 91.25 225 PHE A N 1
ATOM 1786 C CA . PHE A 1 225 ? -10.340 -8.733 23.876 1.00 91.25 225 PHE A CA 1
ATOM 1787 C C . PHE A 1 225 ? -9.164 -8.027 24.552 1.00 91.25 225 PHE A C 1
ATOM 1789 O O . PHE A 1 225 ? -8.126 -7.865 23.911 1.00 91.25 225 PHE A O 1
ATOM 1796 N N . LEU A 1 226 ? -9.280 -7.698 25.839 1.00 89.69 226 LEU A N 1
ATOM 1797 C CA . LEU A 1 226 ? -8.217 -7.046 26.607 1.00 89.69 226 LEU A CA 1
ATOM 1798 C C . LEU A 1 226 ? -6.942 -7.904 26.658 1.00 89.69 226 LEU A C 1
ATOM 1800 O O . LEU A 1 226 ? -5.865 -7.421 26.305 1.00 89.69 226 LEU A O 1
ATOM 1804 N N . ASP A 1 227 ? -7.072 -9.206 26.936 1.00 90.62 227 ASP A N 1
ATOM 1805 C CA . ASP A 1 227 ? -5.955 -10.162 26.893 1.00 90.62 227 ASP A CA 1
ATOM 1806 C C . ASP A 1 227 ? -5.270 -10.200 25.516 1.00 90.62 227 ASP A C 1
ATOM 1808 O O . ASP A 1 227 ? -4.064 -10.444 25.391 1.00 90.62 227 ASP A O 1
ATOM 1812 N N . HIS A 1 228 ? -6.047 -10.046 24.440 1.00 90.50 228 HIS A N 1
ATOM 1813 C CA . HIS A 1 228 ? -5.512 -10.014 23.084 1.00 90.50 228 HIS A CA 1
ATOM 1814 C C . HIS A 1 228 ? -4.757 -8.712 22.805 1.00 90.50 228 HIS A C 1
ATOM 1816 O O . HIS A 1 228 ? -3.665 -8.766 22.233 1.00 90.50 228 HIS A O 1
ATOM 1822 N N . GLN A 1 229 ? -5.305 -7.570 23.228 1.00 90.56 229 GLN A N 1
ATOM 1823 C CA . GLN A 1 229 ? -4.660 -6.265 23.085 1.00 90.56 229 GLN A CA 1
ATOM 1824 C C . GLN A 1 229 ? -3.336 -6.211 23.851 1.00 90.56 229 GLN A C 1
ATOM 1826 O O . GLN A 1 229 ? -2.320 -5.801 23.287 1.00 90.56 229 GLN A O 1
ATOM 1831 N N . GLU A 1 230 ? -3.299 -6.728 25.081 1.00 89.94 230 GLU A N 1
ATOM 1832 C CA . GLU A 1 230 ? -2.071 -6.803 25.875 1.00 89.94 230 GLU A CA 1
ATOM 1833 C C . GLU A 1 230 ? -0.996 -7.645 25.170 1.00 89.94 230 GLU A C 1
ATOM 1835 O O . GLU A 1 230 ? 0.160 -7.234 25.068 1.00 89.94 230 GLU A O 1
ATOM 1840 N N . LYS A 1 231 ? -1.375 -8.787 24.578 1.00 90.56 231 LYS A N 1
ATOM 1841 C CA . LYS A 1 231 ? -0.452 -9.627 23.791 1.00 90.56 231 LYS A CA 1
ATOM 1842 C C . LYS A 1 231 ? 0.088 -8.921 22.550 1.00 90.56 231 LYS A C 1
ATOM 1844 O O . LYS A 1 231 ? 1.226 -9.192 22.159 1.00 90.56 231 LYS A O 1
ATOM 1849 N N . ILE A 1 232 ? -0.713 -8.078 21.899 1.00 90.31 232 ILE A N 1
ATOM 1850 C CA . ILE A 1 232 ? -0.260 -7.294 20.746 1.00 90.31 232 ILE A CA 1
ATOM 1851 C C . ILE A 1 232 ? 0.715 -6.203 21.201 1.00 90.31 232 ILE A C 1
ATOM 1853 O O . ILE A 1 232 ? 1.806 -6.114 20.640 1.00 90.31 232 ILE A O 1
ATOM 1857 N N . ARG A 1 233 ? 0.380 -5.453 22.256 1.00 87.50 233 ARG A N 1
ATOM 1858 C CA . ARG A 1 233 ? 1.238 -4.401 22.826 1.00 87.50 233 ARG A CA 1
ATOM 1859 C C . ARG A 1 233 ? 2.569 -4.967 23.332 1.00 87.50 233 ARG A C 1
ATOM 1861 O O . ARG A 1 233 ? 3.635 -4.435 23.043 1.00 87.50 233 ARG A O 1
ATOM 1868 N N . ALA A 1 234 ? 2.534 -6.126 23.988 1.00 88.06 234 ALA A N 1
ATOM 1869 C CA . ALA A 1 234 ? 3.737 -6.846 24.395 1.00 88.06 234 ALA A CA 1
ATOM 1870 C C . ALA A 1 234 ? 4.582 -7.324 23.199 1.00 88.06 234 ALA A C 1
ATOM 1872 O O . ALA A 1 234 ? 5.796 -7.479 23.323 1.00 88.06 234 ALA A O 1
ATOM 1873 N N . SER A 1 235 ? 3.972 -7.563 22.031 1.00 89.50 235 SER A N 1
ATOM 1874 C CA . SER A 1 235 ? 4.708 -7.954 20.827 1.00 89.50 235 SER A CA 1
ATOM 1875 C C . SER A 1 235 ? 5.510 -6.803 20.229 1.00 89.50 235 SER A C 1
ATOM 1877 O O . SER A 1 235 ? 6.518 -7.095 19.592 1.00 89.50 235 SER A O 1
ATOM 1879 N N . GLU A 1 236 ? 5.078 -5.551 20.396 1.00 82.94 236 GLU A N 1
ATOM 1880 C CA . GLU A 1 236 ? 5.717 -4.361 19.816 1.00 82.94 236 GLU A CA 1
ATOM 1881 C C . GLU A 1 236 ? 7.168 -4.197 20.297 1.00 82.94 236 GLU A C 1
ATOM 1883 O O . GLU A 1 236 ? 8.077 -3.999 19.494 1.00 82.94 236 GLU A O 1
ATOM 1888 N N . SER A 1 237 ? 7.391 -4.380 21.601 1.00 76.88 237 SER A N 1
ATOM 1889 C CA . SER A 1 237 ? 8.705 -4.287 22.258 1.00 76.88 237 SER A CA 1
ATOM 1890 C C . SER A 1 237 ? 9.315 -5.648 22.628 1.00 76.88 237 SER A C 1
ATOM 1892 O O . SER A 1 237 ? 10.435 -5.719 23.136 1.00 76.88 237 SER A O 1
ATOM 1894 N N . GLY A 1 238 ? 8.584 -6.741 22.391 1.00 77.62 238 GLY A N 1
ATOM 1895 C CA . GLY A 1 238 ? 8.949 -8.089 22.820 1.00 77.62 238 GLY A CA 1
ATOM 1896 C C . GLY A 1 238 ? 9.915 -8.835 21.893 1.00 77.62 238 GLY A C 1
ATOM 1897 O O . GLY A 1 238 ? 10.220 -8.427 20.773 1.00 77.62 238 GLY A O 1
ATOM 1898 N N . GLY A 1 239 ? 10.353 -10.014 22.347 1.00 74.12 239 GLY A N 1
ATOM 1899 C CA . GLY A 1 239 ? 11.334 -10.861 21.650 1.00 74.12 239 GLY A CA 1
ATOM 1900 C C . GLY A 1 239 ? 10.893 -11.451 20.299 1.00 74.12 239 GLY A C 1
ATOM 1901 O O . GLY A 1 239 ? 11.727 -12.005 19.591 1.00 74.12 239 GLY A O 1
ATOM 1902 N N . ASP A 1 240 ? 9.617 -11.318 19.918 1.00 81.69 240 ASP A N 1
ATOM 1903 C CA . ASP A 1 240 ? 9.087 -11.717 18.596 1.00 81.69 240 ASP A CA 1
ATOM 1904 C C . ASP A 1 240 ? 9.257 -10.607 17.532 1.00 81.69 240 ASP A C 1
ATOM 1906 O O . ASP A 1 240 ? 8.764 -10.712 16.407 1.00 81.69 240 ASP A O 1
ATOM 1910 N N . GLY A 1 241 ? 9.933 -9.504 17.885 1.00 82.25 241 GLY A N 1
ATOM 1911 C CA . GLY A 1 241 ? 10.296 -8.434 16.954 1.00 82.25 241 GLY A CA 1
ATOM 1912 C C . GLY A 1 241 ? 9.095 -7.736 16.314 1.00 82.25 241 GLY A C 1
ATOM 1913 O O . GLY A 1 241 ? 9.139 -7.416 15.126 1.00 82.25 241 GLY A O 1
ATOM 1914 N N . GLY A 1 242 ? 7.997 -7.554 17.054 1.00 87.88 242 GLY A N 1
ATOM 1915 C CA . GLY A 1 242 ? 6.824 -6.844 16.544 1.00 87.88 242 GLY A CA 1
ATOM 1916 C C . GLY A 1 242 ? 5.948 -7.635 15.577 1.00 87.88 242 GLY A C 1
ATOM 1917 O O . GLY A 1 242 ? 5.054 -7.038 14.985 1.00 87.88 242 GLY A O 1
ATOM 1918 N N . ARG A 1 243 ? 6.157 -8.948 15.380 1.00 89.94 243 ARG A N 1
ATOM 1919 C CA . ARG A 1 243 ? 5.443 -9.713 14.338 1.00 89.94 243 ARG A CA 1
ATOM 1920 C C . ARG A 1 243 ? 3.922 -9.572 14.423 1.00 89.94 243 ARG A C 1
ATOM 1922 O O . ARG A 1 243 ? 3.296 -9.224 13.426 1.00 89.94 243 ARG A O 1
ATOM 1929 N N . LYS A 1 244 ? 3.331 -9.794 15.600 1.00 88.38 244 LYS A N 1
ATOM 1930 C CA . LYS A 1 244 ? 1.869 -9.724 15.776 1.00 88.38 244 LYS A CA 1
ATOM 1931 C C . LYS A 1 244 ? 1.336 -8.307 15.596 1.00 88.38 244 LYS A C 1
ATOM 1933 O O . LYS A 1 244 ? 0.283 -8.128 14.991 1.00 88.38 244 LYS A O 1
ATOM 1938 N N . TYR A 1 245 ? 2.073 -7.316 16.093 1.00 91.38 245 TYR A N 1
ATOM 1939 C CA . TYR A 1 245 ? 1.733 -5.905 15.915 1.00 91.38 245 TYR A CA 1
ATOM 1940 C C . TYR A 1 245 ? 1.732 -5.533 14.427 1.00 91.38 245 TYR A C 1
ATOM 1942 O O . TYR A 1 245 ? 0.746 -5.027 13.898 1.00 91.38 245 TYR A O 1
ATOM 1950 N N . LYS A 1 246 ? 2.783 -5.922 13.702 1.00 91.50 246 LYS A N 1
ATOM 1951 C CA . LYS A 1 246 ? 2.899 -5.704 12.260 1.00 91.50 246 LYS A CA 1
ATOM 1952 C C . LYS A 1 246 ? 1.795 -6.399 11.462 1.00 91.50 246 LYS A C 1
ATOM 1954 O O . LYS A 1 246 ? 1.228 -5.792 10.558 1.00 91.50 246 LYS A O 1
ATOM 1959 N N . GLU A 1 247 ? 1.451 -7.638 11.809 1.00 93.19 247 GLU A N 1
ATOM 1960 C CA . GLU A 1 247 ? 0.328 -8.355 11.193 1.00 93.19 247 GLU A CA 1
ATOM 1961 C C . GLU A 1 247 ? -1.004 -7.615 11.384 1.00 93.19 247 GLU A C 1
ATOM 1963 O O . GLU A 1 247 ? -1.844 -7.616 10.483 1.00 93.19 247 GLU A O 1
ATOM 1968 N N . GLN A 1 248 ? -1.207 -6.956 12.529 1.00 92.56 248 GLN A N 1
ATOM 1969 C CA . GLN A 1 248 ? -2.392 -6.129 12.756 1.00 92.56 248 GLN A CA 1
ATOM 1970 C C . GLN A 1 248 ? -2.386 -4.861 11.901 1.00 92.56 248 GLN A C 1
ATOM 1972 O O . GLN A 1 248 ? -3.386 -4.575 11.237 1.00 92.56 248 GLN A O 1
ATOM 1977 N N . LEU A 1 249 ? -1.258 -4.150 11.824 1.00 92.62 249 LEU A N 1
ATOM 1978 C CA . LEU A 1 249 ? -1.128 -2.983 10.945 1.00 92.62 249 LEU A CA 1
ATOM 1979 C C . LEU A 1 249 ? -1.367 -3.345 9.470 1.00 92.62 249 LEU A C 1
ATOM 1981 O O . LEU A 1 249 ? -2.037 -2.603 8.748 1.00 92.62 249 LEU A O 1
ATOM 1985 N N . ASP A 1 250 ? -0.889 -4.508 9.021 1.00 93.00 250 ASP A N 1
ATOM 1986 C CA . ASP A 1 250 ? -1.118 -4.997 7.658 1.00 93.00 250 ASP A CA 1
ATOM 1987 C C . ASP A 1 250 ? -2.607 -5.285 7.391 1.00 93.00 250 ASP A C 1
ATOM 1989 O O . ASP A 1 250 ? -3.125 -4.942 6.322 1.00 93.00 250 ASP A O 1
ATOM 1993 N N . LYS A 1 251 ? -3.348 -5.829 8.367 1.00 93.62 251 LYS A N 1
ATOM 1994 C CA . LYS A 1 251 ? -4.809 -5.999 8.248 1.00 93.62 251 LYS A CA 1
ATOM 1995 C C . LYS A 1 251 ? -5.533 -4.660 8.144 1.00 93.62 251 LYS A C 1
ATOM 1997 O O . LYS A 1 251 ? -6.428 -4.520 7.306 1.00 93.62 251 LYS A O 1
ATOM 2002 N N . ILE A 1 252 ? -5.144 -3.672 8.952 1.00 92.75 252 ILE A N 1
ATOM 2003 C CA . ILE A 1 252 ? -5.705 -2.314 8.877 1.00 92.75 252 ILE A CA 1
ATOM 2004 C C . ILE A 1 252 ? -5.419 -1.711 7.502 1.00 92.75 252 ILE A C 1
ATOM 2006 O O . ILE A 1 252 ? -6.330 -1.206 6.847 1.00 92.75 252 ILE A O 1
ATOM 2010 N N . HIS A 1 253 ? -4.187 -1.840 7.011 1.00 91.62 253 HIS A N 1
ATOM 2011 C CA . HIS A 1 253 ? -3.810 -1.384 5.679 1.00 91.62 253 HIS A CA 1
ATOM 2012 C C . HIS A 1 253 ? -4.690 -2.003 4.587 1.00 91.62 253 HIS A C 1
ATOM 2014 O O . HIS A 1 253 ? -5.157 -1.290 3.695 1.00 91.62 253 HIS A O 1
ATOM 2020 N N . CYS A 1 254 ? -4.940 -3.315 4.644 1.00 90.56 254 CYS A N 1
ATOM 2021 C CA . CYS A 1 254 ? -5.848 -3.991 3.719 1.00 90.56 254 CYS A CA 1
ATOM 2022 C C . CYS A 1 254 ? -7.261 -3.401 3.786 1.00 90.56 254 CYS A C 1
ATOM 2024 O O . CYS A 1 254 ? -7.850 -3.122 2.747 1.00 90.56 254 CYS A O 1
ATOM 2026 N N . VAL A 1 255 ? -7.791 -3.155 4.985 1.00 90.31 255 VAL A N 1
ATOM 2027 C CA . VAL A 1 255 ? -9.120 -2.550 5.158 1.00 90.31 255 VAL A CA 1
ATOM 2028 C C . VAL A 1 255 ? -9.182 -1.121 4.634 1.00 90.31 255 VAL A C 1
ATOM 2030 O O . VAL A 1 255 ? -10.216 -0.720 4.112 1.00 90.31 255 VAL A O 1
ATOM 2033 N N . VAL A 1 256 ? -8.115 -0.344 4.781 1.00 87.69 256 VAL A N 1
ATOM 2034 C CA . VAL A 1 256 ? -8.076 1.063 4.374 1.00 87.69 256 VAL A CA 1
ATOM 2035 C C . VAL A 1 256 ? -7.869 1.204 2.863 1.00 87.69 256 VAL A C 1
ATOM 2037 O O . VAL A 1 256 ? -8.434 2.114 2.261 1.00 87.69 256 VAL A O 1
ATOM 2040 N N . SER A 1 257 ? -7.152 0.273 2.232 1.00 85.25 257 SER A N 1
ATOM 2041 C CA . SER A 1 257 ? -6.713 0.383 0.833 1.00 85.25 257 SER A CA 1
ATOM 2042 C C . SER A 1 257 ? -7.711 -0.098 -0.232 1.00 85.25 257 SER A C 1
ATOM 2044 O O . SER A 1 257 ? -7.461 0.145 -1.413 1.00 85.25 257 SER A O 1
ATOM 2046 N N . VAL A 1 258 ? -8.777 -0.813 0.155 1.00 74.31 258 VAL A N 1
ATOM 2047 C CA . VAL A 1 258 ? -9.795 -1.408 -0.752 1.00 74.31 258 VAL A CA 1
ATOM 2048 C C . VAL A 1 258 ? -10.677 -0.382 -1.463 1.00 74.31 258 VAL A C 1
ATOM 2050 O O . VAL A 1 258 ? -10.961 -0.573 -2.654 1.00 74.31 258 VAL A O 1
#

Secondary structure (DSSP, 8-state):
--PPPPPPPPPPPPPP--------------------SEEEEEEE-TTS-EEEEHHHHHHHHTT-HHHHHHHHHHHHHHHHHHHHHHHHHHHHHHHHHHHHHHHHS-------S-------TTSPPTT----TTS-HHHHHHHHTSTTTHHHHHHHHHHHS-GGGTT--EE-S-TTSSEEEEEEEETTEEEEEEEEHHHHHHHHHHHHHHHHHHH--TTSHHHHHHHHHHHHHHHHHHSTTTTHHHHHHHHHHHHHHH-

Sequence (258 aa):
MQVLQCQEKPTLVPGWYQAGTRVKDKNMLVNYSMPTTTYKDPRVCACGYTSIDASNWSKHKKRCELVITGDKERIASLEKDKEDLKQLLATKDRQIEELIKVAKKPRTVHNTTNNKFLVEQHINAFGKESVNHISQQQIQALLADPVNAVPQFIKLKHRKAPGGVNQNLRVPNQKRAIYQVVVPGDEGKEWENKSKGEVLEQLYDDNSGQLEAEADEETRVGSQFLDHQEKIRASESGGDGGRKYKEQLDKIHCVVSV

Radius of gyration: 42.35 Å; chains: 1; bounding box: 98×68×100 Å

Foldseek 3Di:
DDDDDDDDDDDDDDDDDDDDDDDDDDDDPDPPPPPQQFAPDWDADPVGDTGRHVVVVVVCCVVPPVNVVVVVVVVVVVVVVVVVVVVVVVVVVVVVVVVVVVVPPPPPPPPPVPPPVQPPQLADFPVPFDPVVPDLVNLLVLLQPLLCSLLVSLLCRQPVPPPNNHVQKDDPDLPDQWIWGWHADPVGIHTDIDGLVVVLVCSRVSRLVVSLVSQDCVDPSSVVNVVVVVVQVCLCPHPVPNPSVVVSSVSNSVSRHD

pLDDT: mean 79.84, std 15.64, range [40.34, 94.44]

Organism: NCBI:txid1070528